Protein AF-A0A2S9YWC1-F1 (afdb_monomer_lite)

Foldseek 3Di:
DDDDDDDDDDDDDDDDDDDDDDDDDDDDDDDDDDDDDDDDDDDDDDDDDDPDDDDDDDPDDDDDDDQDCAPLANDDPVVSVVLVVLVVVLPPLHPVVLCVVFAVQQKWKDKDAPVCCCVVCPVVVDFFDACDDPNFHKDKTFHPVLLVVQLVQFDDDQAGQLPSSCLSQQADSVRVPHKMKMKMARSNVQSWRKHFDDPPDVPADDDPDLVDRHGDDRSQAHNRGTGMIITTRHGPVGIDIDIHD

Organism: NCBI:txid215803

Sequence (245 aa):
MHRTLPSLLLITSLVCACSSEPAEQADSAKQAEPAKQVEPAEQAEPPTPEPAPTPAPEPTPAPEPPEPAISTGDCDEQQAQISKQADERATPWNILAHLEANFPDMKVSWLMKEAPFQTYVVDTNATNFGRCSDAGCYLFAAPTSVIEAAVEKAVTGETHDAAVLGEALGLPAQNFEGPLRMMTLDLTASKSCVRLPVDEDPGVWKCESDADKDCFKFGGYTSGGVPELMVINAPVALATVRAIQ

pLDDT: mean 78.82, std 21.03, range [32.69, 98.62]

Secondary structure (DSSP, 8-state):
--------------------------------------------PPPPPP-PPPPPPP---PPPP-----SSS---HHHHHHHHHHHHHHTTS-HHHHHHHH-TT-EEEEEEEHHHHIIIIITTT-SEESEEETTEEEEEEEEHHHHHHHHHHHB-SSSB-HHHHHHHHTS-GGGT-S-EEEEEEEHHHHT-EEE---TTSTT--B-SSTT-SSSEETTTEETT--B-EEEESEEGGGSEEEEE-

Radius of gyration: 35.77 Å; chains: 1; bounding box: 111×66×77 Å

Structure (mmCIF, N/CA/C/O backbone):
data_AF-A0A2S9YWC1-F1
#
_entry.id   AF-A0A2S9YWC1-F1
#
loop_
_atom_site.group_PDB
_atom_site.id
_atom_site.type_symbol
_atom_site.label_atom_id
_atom_site.label_alt_id
_atom_site.label_comp_id
_atom_site.label_asym_id
_atom_site.label_entity_id
_atom_site.label_seq_id
_atom_site.pdbx_PDB_ins_code
_atom_site.Cartn_x
_atom_site.Cartn_y
_atom_site.Cartn_z
_atom_site.occupancy
_atom_site.B_iso_or_equiv
_atom_site.auth_seq_id
_atom_site.auth_comp_id
_atom_site.auth_asym_id
_atom_site.auth_atom_id
_atom_site.pdbx_PDB_model_num
ATOM 1 N N . MET A 1 1 ? 22.224 36.285 -6.942 1.00 47.06 1 MET A N 1
ATOM 2 C CA . MET A 1 1 ? 23.528 36.422 -6.249 1.00 47.06 1 MET A CA 1
ATOM 3 C C . MET A 1 1 ? 24.202 35.061 -6.285 1.00 47.06 1 MET A C 1
ATOM 5 O O . MET A 1 1 ? 23.514 34.088 -6.018 1.00 47.06 1 MET A O 1
ATOM 9 N N . HIS A 1 2 ? 25.481 34.967 -6.650 1.00 37.28 2 HIS A N 1
ATOM 10 C CA . HIS A 1 2 ? 26.172 33.674 -6.757 1.00 37.28 2 HIS A CA 1
ATOM 11 C C . HIS A 1 2 ? 26.754 33.242 -5.404 1.00 37.28 2 HIS A C 1
ATOM 13 O O . HIS A 1 2 ? 27.401 34.048 -4.734 1.00 37.28 2 HIS A O 1
ATOM 19 N N . ARG A 1 3 ? 26.575 31.970 -5.032 1.00 45.12 3 ARG A N 1
ATOM 20 C CA . ARG A 1 3 ? 27.362 31.291 -3.993 1.00 45.12 3 ARG A CA 1
ATOM 21 C C . ARG A 1 3 ? 27.644 29.857 -4.422 1.00 45.12 3 ARG A C 1
ATOM 23 O O . ARG A 1 3 ? 26.739 29.032 -4.453 1.00 45.12 3 ARG A O 1
ATOM 30 N N . THR A 1 4 ? 28.907 29.595 -4.732 1.00 44.25 4 THR A N 1
ATOM 31 C CA . THR A 1 4 ? 29.436 28.268 -5.059 1.00 44.25 4 THR A CA 1
ATOM 32 C C . THR A 1 4 ? 30.194 27.721 -3.849 1.00 44.25 4 THR A C 1
ATOM 34 O O . THR A 1 4 ? 30.829 28.479 -3.116 1.00 44.25 4 THR A O 1
ATOM 37 N N . LEU A 1 5 ? 30.140 26.407 -3.660 1.00 42.88 5 LEU A N 1
ATOM 38 C CA . LEU A 1 5 ? 30.916 25.608 -2.707 1.00 42.88 5 LEU A CA 1
ATOM 39 C C . LEU A 1 5 ? 31.442 24.365 -3.458 1.00 42.88 5 LEU A C 1
ATOM 41 O O . LEU A 1 5 ? 30.864 24.042 -4.498 1.00 42.88 5 LEU A O 1
ATOM 45 N N . PRO A 1 6 ? 32.454 23.630 -2.955 1.00 50.25 6 PRO A N 1
ATOM 46 C CA . PRO A 1 6 ? 33.293 23.881 -1.779 1.00 50.25 6 PRO A CA 1
ATOM 47 C C . PRO A 1 6 ? 34.803 23.947 -2.128 1.00 50.25 6 PRO A C 1
ATOM 49 O O . PRO A 1 6 ? 35.202 23.966 -3.289 1.00 50.25 6 PRO A O 1
ATOM 52 N N . SER A 1 7 ? 35.657 23.969 -1.103 1.00 41.53 7 SER A N 1
ATOM 53 C CA . SER A 1 7 ? 37.091 23.641 -1.169 1.00 41.53 7 SER A CA 1
ATOM 54 C C . SER A 1 7 ? 37.525 23.070 0.192 1.00 41.53 7 SER A C 1
ATOM 56 O O . SER A 1 7 ? 36.799 23.292 1.161 1.00 41.53 7 SER A O 1
ATOM 58 N N . LEU A 1 8 ? 38.697 22.412 0.253 1.00 37.69 8 LEU A N 1
ATOM 59 C CA . LEU A 1 8 ? 39.266 21.549 1.321 1.00 37.69 8 LEU A CA 1
ATOM 60 C C . LEU A 1 8 ? 38.891 20.049 1.221 1.00 37.69 8 LEU A C 1
ATOM 62 O O . LEU A 1 8 ? 37.747 19.725 0.931 1.00 37.69 8 LEU A O 1
ATOM 66 N N . LEU A 1 9 ? 39.795 19.088 1.494 1.00 41.31 9 LEU A N 1
ATOM 67 C CA . LEU A 1 9 ? 41.272 19.139 1.618 1.00 41.31 9 LEU A CA 1
ATOM 68 C C . LEU A 1 9 ? 41.859 17.720 1.408 1.00 41.31 9 LEU A C 1
ATOM 70 O O . LEU A 1 9 ? 41.346 16.766 1.985 1.00 41.31 9 LEU A O 1
ATOM 74 N N . LEU A 1 10 ? 42.936 17.571 0.622 1.00 42.03 10 LEU A N 1
ATOM 75 C CA . LEU A 1 10 ? 43.671 16.298 0.473 1.00 42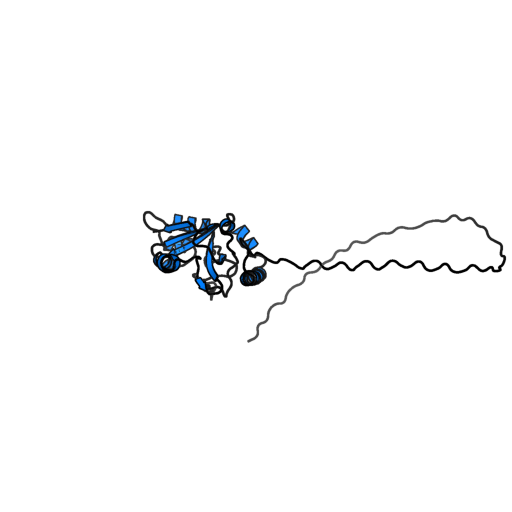.03 10 LEU A CA 1
ATOM 76 C C . LEU A 1 10 ? 44.754 16.147 1.557 1.00 42.03 10 LEU A C 1
ATOM 78 O O . LEU A 1 10 ? 45.465 17.109 1.842 1.00 42.03 10 LEU A O 1
ATOM 82 N N . ILE A 1 11 ? 44.936 14.934 2.094 1.00 47.16 11 ILE A N 1
ATOM 83 C CA . ILE A 1 11 ? 46.030 14.585 3.021 1.00 47.16 11 ILE A CA 1
ATOM 84 C C . ILE A 1 11 ? 46.857 13.427 2.437 1.00 47.16 11 ILE A C 1
ATOM 86 O O . ILE A 1 11 ? 46.322 12.531 1.788 1.00 47.16 11 ILE A O 1
ATOM 90 N N . THR A 1 12 ? 48.173 13.473 2.660 1.00 45.66 12 THR A N 1
ATOM 91 C CA . THR A 1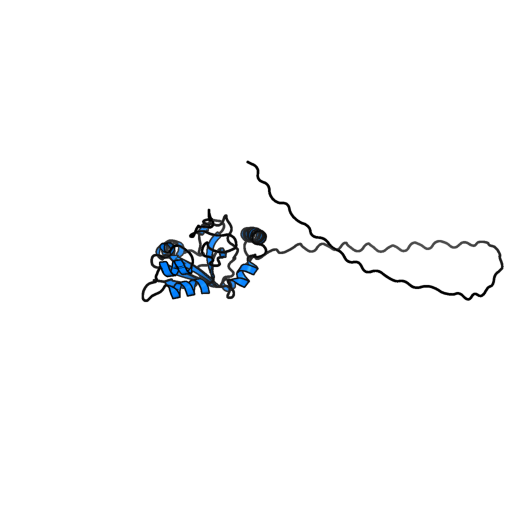 12 ? 49.201 12.700 1.940 1.00 45.66 12 THR A CA 1
ATOM 92 C C . THR A 1 12 ? 50.097 11.921 2.910 1.00 45.66 12 THR A C 1
ATOM 94 O O . THR A 1 12 ? 50.376 12.442 3.988 1.00 45.66 12 THR A O 1
ATOM 97 N N . SER A 1 13 ? 50.607 10.746 2.498 1.00 43.03 13 SER A N 1
ATOM 98 C CA . SER A 1 13 ? 51.914 10.093 2.826 1.00 43.03 13 SER A CA 1
ATOM 99 C C . SER A 1 13 ? 51.755 8.556 2.828 1.00 43.03 13 SER A C 1
ATOM 101 O O . SER A 1 13 ? 50.735 8.085 3.313 1.00 43.03 13 SER A O 1
ATOM 103 N N . LEU A 1 14 ? 52.610 7.677 2.276 1.00 48.22 14 LEU A N 1
ATOM 104 C CA . LEU A 1 14 ? 54.043 7.654 1.885 1.00 48.22 14 LEU A CA 1
ATOM 105 C C . LEU A 1 14 ? 55.009 7.043 2.929 1.00 48.22 14 LEU A C 1
ATOM 107 O O . LEU A 1 14 ? 55.565 7.764 3.750 1.00 48.22 14 LEU A O 1
ATOM 111 N N . VAL A 1 15 ? 55.305 5.743 2.776 1.00 48.28 15 VAL A N 1
ATOM 112 C CA . VAL A 1 15 ? 56.571 5.047 3.135 1.00 48.28 15 VAL A CA 1
ATOM 113 C C . VAL A 1 15 ? 56.676 3.863 2.140 1.00 48.28 15 VAL A C 1
ATOM 115 O O . VAL A 1 15 ? 55.671 3.187 1.953 1.00 48.28 15 VAL A O 1
ATOM 118 N N . CYS A 1 16 ? 57.692 3.642 1.293 1.00 37.09 16 CYS A N 1
ATOM 119 C CA . CYS A 1 16 ? 59.154 3.487 1.434 1.00 37.09 16 CYS A CA 1
ATOM 120 C C . CYS A 1 16 ? 59.631 2.178 2.103 1.00 37.09 16 CYS A C 1
ATOM 122 O O . CYS A 1 16 ? 59.666 2.069 3.323 1.00 37.09 16 CYS A O 1
ATOM 124 N N . ALA A 1 17 ? 60.119 1.237 1.286 1.00 36.28 17 ALA A N 1
ATOM 125 C CA . ALA A 1 17 ? 61.043 0.163 1.666 1.00 36.28 17 ALA A CA 1
ATOM 126 C C . ALA A 1 17 ? 61.900 -0.222 0.441 1.00 36.28 17 ALA A C 1
ATOM 128 O O . ALA A 1 17 ? 61.416 -0.152 -0.689 1.00 36.28 17 ALA A O 1
ATOM 129 N N . CYS A 1 18 ? 63.163 -0.597 0.657 1.00 35.94 18 CYS A N 1
ATOM 130 C CA . CYS A 1 18 ? 64.168 -0.840 -0.390 1.00 35.94 18 CYS A CA 1
ATOM 131 C C . CYS A 1 18 ? 64.889 -2.186 -0.175 1.00 35.94 18 CYS A C 1
ATOM 133 O O . CYS A 1 18 ? 64.726 -2.798 0.879 1.00 35.94 18 CYS A O 1
ATOM 135 N N . SER A 1 19 ? 65.798 -2.527 -1.104 1.00 37.47 19 SER A N 1
ATOM 136 C CA . SER A 1 19 ? 66.907 -3.493 -0.935 1.00 37.47 19 SER A CA 1
ATOM 137 C C . SER A 1 19 ? 66.553 -4.997 -0.902 1.00 37.47 19 SER A C 1
ATOM 139 O O . SER A 1 19 ? 65.479 -5.382 -0.464 1.00 37.47 19 SER A O 1
ATOM 141 N N . SER A 1 20 ? 67.430 -5.915 -1.341 1.00 40.94 20 SER A N 1
ATOM 142 C CA . SER A 1 20 ? 68.748 -5.751 -1.997 1.00 40.94 20 SER A CA 1
ATOM 143 C C . SER A 1 20 ? 69.138 -6.979 -2.840 1.00 40.94 20 SER A C 1
ATOM 145 O O . SER A 1 20 ? 68.617 -8.073 -2.644 1.00 40.94 20 SER A O 1
ATOM 147 N N . GLU A 1 21 ? 70.110 -6.780 -3.729 1.00 43.59 21 GLU A N 1
ATOM 148 C CA . GLU A 1 21 ? 70.763 -7.774 -4.598 1.00 43.59 21 GLU A CA 1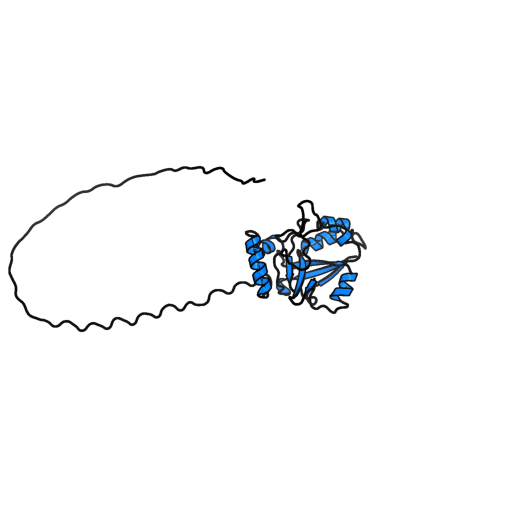
ATOM 149 C C . GLU A 1 21 ? 72.090 -8.290 -3.986 1.00 43.59 21 GLU A C 1
ATOM 151 O O . GLU A 1 21 ? 72.676 -7.588 -3.152 1.00 43.59 21 GLU A O 1
ATOM 156 N N . PRO A 1 22 ? 72.585 -9.484 -4.380 1.00 49.25 22 PRO A N 1
ATOM 157 C CA . PRO A 1 22 ? 74.027 -9.763 -4.307 1.00 49.25 22 PRO A CA 1
ATOM 158 C C . PRO A 1 22 ? 74.662 -10.488 -5.529 1.00 49.25 22 PRO A C 1
ATOM 160 O O . PRO A 1 22 ? 74.036 -11.321 -6.177 1.00 49.25 22 PRO A O 1
ATOM 163 N N . ALA A 1 23 ? 75.951 -10.167 -5.731 1.00 35.56 23 ALA A N 1
ATOM 164 C CA . ALA A 1 23 ? 77.049 -10.729 -6.559 1.00 35.56 23 ALA A CA 1
ATOM 165 C C . ALA A 1 23 ? 76.966 -12.219 -7.028 1.00 35.56 23 ALA A C 1
ATOM 167 O O . ALA A 1 23 ? 76.368 -13.053 -6.356 1.00 35.56 23 ALA A O 1
ATOM 168 N N . GLU A 1 24 ? 77.499 -12.628 -8.202 1.00 32.69 24 GLU A N 1
ATOM 169 C CA . GLU A 1 24 ? 78.937 -12.875 -8.556 1.00 32.69 24 GLU A CA 1
ATOM 170 C C . GLU A 1 24 ? 79.695 -13.798 -7.557 1.00 32.69 24 GLU A C 1
ATOM 172 O O . GLU A 1 24 ? 79.469 -13.706 -6.358 1.00 32.69 24 GLU A O 1
ATOM 177 N N . GLN A 1 25 ? 80.626 -14.711 -7.899 1.00 36.72 25 GLN A N 1
ATOM 178 C CA . GLN A 1 25 ? 81.419 -15.067 -9.110 1.00 36.72 25 GLN A CA 1
ATOM 179 C C . GLN A 1 25 ? 81.910 -16.561 -8.945 1.00 36.72 25 GLN A C 1
ATOM 181 O O . GLN A 1 25 ? 81.615 -17.145 -7.905 1.00 36.72 25 GLN A O 1
ATOM 186 N N . ALA A 1 26 ? 82.641 -17.303 -9.807 1.00 33.06 26 ALA A N 1
ATOM 187 C CA . ALA A 1 26 ? 83.311 -17.084 -11.104 1.00 33.06 26 ALA A CA 1
ATOM 188 C C . ALA A 1 26 ? 83.565 -18.408 -11.904 1.00 33.06 26 ALA A C 1
ATOM 190 O O . ALA A 1 26 ? 83.542 -19.503 -11.350 1.00 33.06 26 ALA A O 1
ATOM 191 N N . ASP A 1 27 ? 83.854 -18.239 -13.201 1.00 34.34 27 ASP A N 1
ATOM 192 C CA . ASP A 1 27 ? 84.759 -18.954 -14.144 1.00 34.34 27 ASP A CA 1
ATOM 193 C C . ASP A 1 27 ? 85.550 -20.243 -13.756 1.00 34.34 27 ASP A C 1
ATOM 195 O O . ASP A 1 27 ? 86.254 -20.293 -12.745 1.00 34.34 27 ASP A O 1
ATOM 199 N N . SER A 1 28 ? 85.594 -21.221 -14.685 1.00 35.72 28 SER A N 1
ATOM 200 C CA . SER A 1 28 ? 86.854 -21.889 -15.103 1.00 35.72 28 SER A CA 1
ATOM 201 C C . SER A 1 28 ? 86.775 -22.573 -16.489 1.00 35.72 28 SER A C 1
ATOM 203 O O . SER A 1 28 ? 86.158 -23.623 -16.663 1.00 35.72 28 SER A O 1
ATOM 205 N N . ALA A 1 29 ? 87.472 -21.981 -17.463 1.00 39.53 29 ALA A N 1
ATOM 206 C CA . ALA A 1 29 ? 87.719 -22.408 -18.853 1.00 39.53 29 ALA A CA 1
ATOM 207 C C . ALA A 1 29 ? 88.140 -23.879 -19.133 1.00 39.53 29 ALA A C 1
ATOM 209 O O . ALA A 1 29 ? 88.771 -24.507 -18.286 1.00 39.53 29 ALA A O 1
ATOM 210 N N . LYS A 1 30 ? 88.005 -24.328 -20.411 1.00 35.03 30 LYS A N 1
ATOM 211 C CA . LYS A 1 30 ? 89.153 -24.833 -21.229 1.00 35.03 30 LYS A CA 1
ATOM 212 C C . LYS A 1 30 ? 88.920 -24.989 -22.765 1.00 35.03 30 LYS A C 1
ATOM 214 O O . LYS A 1 30 ? 88.444 -26.014 -23.228 1.00 35.03 30 LYS A O 1
ATOM 219 N N . GLN A 1 31 ? 89.388 -24.000 -23.543 1.00 33.06 31 GLN A N 1
ATOM 220 C CA . GLN A 1 31 ? 90.305 -24.123 -24.711 1.00 33.06 31 GLN A CA 1
ATOM 221 C C . GLN A 1 31 ? 90.170 -25.296 -25.730 1.00 33.06 31 GLN A C 1
ATOM 223 O O . GLN A 1 31 ? 90.572 -26.410 -25.402 1.00 33.06 31 GLN A O 1
ATOM 228 N N . ALA A 1 32 ? 89.850 -24.996 -27.009 1.00 35.47 32 ALA A N 1
ATOM 229 C CA . ALA A 1 32 ? 90.725 -25.244 -28.192 1.00 35.47 32 ALA A CA 1
ATOM 230 C C . ALA A 1 32 ? 90.082 -24.896 -29.570 1.00 35.47 32 ALA A C 1
ATOM 232 O O . ALA A 1 32 ? 88.991 -25.349 -29.895 1.00 35.47 32 ALA A O 1
ATOM 233 N N . GLU A 1 33 ? 90.830 -24.167 -30.406 1.00 39.47 33 GLU A N 1
ATOM 234 C CA . GLU A 1 33 ? 90.698 -24.035 -31.881 1.00 39.47 33 GLU A CA 1
ATOM 235 C C . GLU A 1 33 ? 91.829 -24.877 -32.554 1.00 39.47 33 GLU A C 1
ATOM 237 O O . GLU A 1 33 ? 92.664 -25.390 -31.796 1.00 39.47 33 GLU A O 1
ATOM 242 N N . PRO A 1 34 ? 91.995 -24.994 -33.903 1.00 52.53 34 PRO A N 1
ATOM 243 C CA . PRO A 1 34 ? 91.200 -24.496 -35.049 1.00 52.53 34 PRO A CA 1
ATOM 244 C C . PRO A 1 34 ? 90.943 -25.560 -36.166 1.00 52.53 34 PRO A C 1
ATOM 246 O O . PRO A 1 34 ? 91.348 -26.709 -36.017 1.00 52.53 34 PRO A O 1
ATOM 249 N N . ALA A 1 35 ? 90.351 -25.157 -37.317 1.00 40.00 35 ALA A N 1
ATOM 250 C CA . ALA A 1 35 ? 90.879 -25.395 -38.699 1.00 40.00 35 ALA A C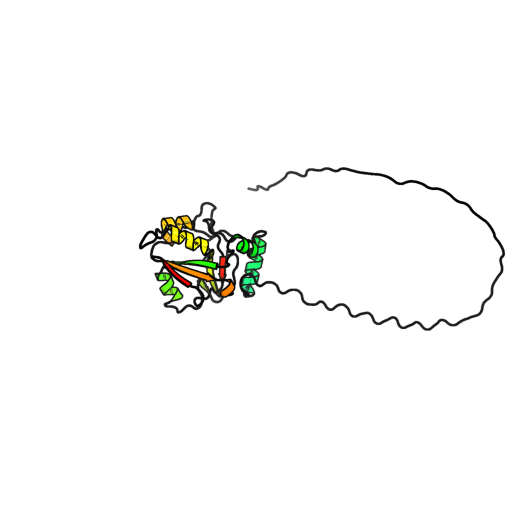A 1
ATOM 251 C C . ALA A 1 35 ? 89.843 -25.503 -39.866 1.00 40.00 35 ALA A C 1
ATOM 253 O O . ALA A 1 35 ? 89.581 -26.572 -40.405 1.00 40.00 35 ALA A O 1
ATOM 254 N N . LYS A 1 36 ? 89.361 -24.350 -40.352 1.00 36.41 36 LYS A N 1
ATOM 255 C CA . LYS A 1 36 ? 89.262 -23.941 -41.782 1.00 36.41 36 LYS A CA 1
ATOM 256 C C . LYS A 1 36 ? 89.329 -25.009 -42.918 1.00 36.41 36 LYS A C 1
ATOM 258 O O . LYS A 1 36 ? 90.432 -25.421 -43.287 1.00 36.41 36 LYS A O 1
ATOM 263 N N . GLN A 1 37 ? 88.209 -25.225 -43.632 1.00 39.28 37 GLN A N 1
ATOM 264 C CA . GLN A 1 37 ? 88.060 -25.217 -45.121 1.00 39.28 37 GLN A CA 1
ATOM 265 C C . GLN A 1 37 ? 86.572 -25.430 -45.516 1.00 39.28 37 GLN A C 1
ATOM 267 O O . GLN A 1 37 ? 85.920 -26.273 -44.920 1.00 39.28 37 GLN A O 1
ATOM 272 N N . VAL A 1 38 ? 85.924 -24.515 -46.258 1.00 40.62 38 VAL A N 1
ATOM 273 C CA . VAL A 1 38 ? 85.846 -24.345 -47.739 1.00 40.62 38 VAL A CA 1
ATOM 274 C C . VAL A 1 38 ? 84.756 -25.213 -48.410 1.00 40.62 38 VAL A C 1
ATOM 276 O O . VAL A 1 38 ? 84.755 -26.431 -48.303 1.00 40.62 38 VAL A O 1
ATOM 279 N N . GLU A 1 39 ? 83.844 -24.514 -49.097 1.00 43.47 39 GLU A N 1
ATOM 280 C CA . GLU A 1 39 ? 82.717 -24.956 -49.953 1.00 43.47 39 GLU A CA 1
ATOM 281 C C . GLU A 1 39 ? 83.166 -25.698 -51.250 1.00 43.47 39 GLU A C 1
ATOM 283 O O . GLU A 1 39 ? 84.365 -25.630 -51.543 1.00 43.47 39 GLU A O 1
ATOM 288 N N . PRO A 1 40 ? 82.289 -26.367 -52.060 1.00 48.72 40 PRO A N 1
ATOM 289 C CA . PRO A 1 40 ? 80.973 -25.847 -52.497 1.00 48.72 40 PRO A CA 1
ATOM 290 C C . PRO A 1 40 ? 79.776 -26.820 -52.679 1.00 48.72 40 PRO A C 1
ATOM 292 O O . PRO A 1 40 ? 79.929 -28.020 -52.871 1.00 48.72 40 PRO A O 1
ATOM 295 N N . ALA A 1 41 ? 78.587 -26.200 -52.685 1.00 47.16 41 ALA A N 1
ATOM 296 C CA . ALA A 1 41 ? 77.344 -26.490 -53.429 1.00 47.16 41 ALA A CA 1
ATOM 297 C C . ALA A 1 41 ? 76.951 -27.921 -53.889 1.00 47.16 41 ALA A C 1
ATOM 299 O O . ALA A 1 41 ? 77.596 -28.512 -54.748 1.00 47.16 41 ALA A O 1
ATOM 300 N N . GLU A 1 42 ? 75.717 -28.316 -53.538 1.00 47.81 42 GLU A N 1
ATOM 301 C CA . GLU A 1 42 ? 74.760 -28.956 -54.465 1.00 47.81 42 GLU A CA 1
ATOM 302 C C . GLU A 1 42 ? 73.322 -28.473 -54.139 1.00 47.81 42 GLU A C 1
ATOM 304 O O . GLU A 1 42 ? 73.078 -27.939 -53.054 1.00 47.81 42 GLU A O 1
ATOM 309 N N . GLN A 1 43 ? 72.381 -28.572 -55.086 1.00 51.66 43 GLN A N 1
ATOM 310 C CA . GLN A 1 43 ? 71.014 -28.039 -54.963 1.00 51.66 43 GLN A CA 1
ATOM 311 C C . GLN A 1 43 ? 70.016 -29.074 -54.420 1.00 51.66 43 GLN A C 1
ATOM 313 O O . GLN A 1 43 ? 70.068 -30.246 -54.780 1.00 51.66 43 GLN A O 1
ATOM 318 N N . ALA A 1 44 ? 69.037 -28.608 -53.639 1.00 46.81 44 ALA A N 1
ATOM 319 C CA . ALA A 1 44 ? 67.813 -29.341 -53.317 1.00 46.81 44 ALA A CA 1
ATOM 320 C C . ALA A 1 44 ? 66.603 -28.398 -53.433 1.00 46.81 44 ALA A C 1
ATOM 322 O O . ALA A 1 44 ? 66.707 -27.206 -53.136 1.00 46.81 44 ALA A O 1
ATOM 323 N N . GLU A 1 45 ? 65.471 -28.920 -53.905 1.00 56.62 45 GLU A N 1
ATOM 324 C CA . GLU A 1 45 ? 64.270 -28.130 -54.204 1.00 56.62 45 GLU A CA 1
ATOM 325 C C . GLU A 1 45 ? 63.529 -27.691 -52.922 1.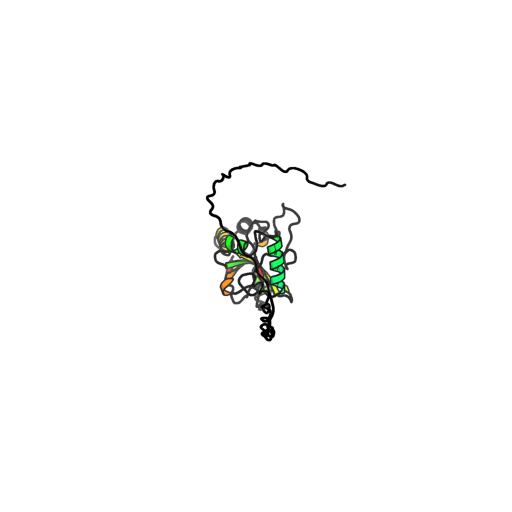00 56.62 45 GLU A C 1
ATOM 327 O O . GLU A 1 45 ? 63.530 -28.423 -51.927 1.00 56.62 45 GLU A O 1
ATOM 332 N N . PRO A 1 46 ? 62.876 -26.511 -52.910 1.00 59.62 46 PRO A N 1
ATOM 333 C CA . PRO A 1 46 ? 62.095 -26.071 -51.759 1.00 59.62 46 PRO A CA 1
ATOM 334 C C . PRO A 1 46 ? 60.833 -26.938 -51.595 1.00 59.62 46 PRO A C 1
ATOM 336 O O . PRO A 1 46 ? 60.120 -27.160 -52.577 1.00 59.62 46 PRO A O 1
ATOM 339 N N . PRO A 1 47 ? 60.502 -27.403 -50.375 1.00 62.81 47 PRO A N 1
ATOM 340 C CA . PRO A 1 47 ? 59.274 -28.153 -50.145 1.00 62.81 47 PRO A CA 1
ATOM 341 C C . PRO A 1 47 ? 58.038 -27.273 -50.373 1.00 62.81 47 PRO A C 1
ATOM 343 O O . PRO A 1 47 ? 58.019 -26.092 -50.016 1.00 62.81 47 PRO A O 1
ATOM 346 N N . THR A 1 48 ? 56.987 -27.869 -50.939 1.00 60.78 48 THR A N 1
ATOM 347 C CA . THR A 1 48 ? 55.670 -27.238 -51.108 1.00 60.78 48 THR A CA 1
ATOM 348 C C . THR A 1 48 ? 55.168 -26.679 -49.770 1.00 60.78 48 THR A C 1
ATOM 350 O O . THR A 1 48 ? 55.167 -27.424 -48.788 1.00 60.78 48 THR A O 1
ATOM 353 N N . PRO A 1 49 ? 54.707 -25.415 -49.701 1.00 61.62 49 PRO A N 1
ATOM 354 C CA . PRO A 1 49 ? 54.149 -24.871 -48.470 1.00 61.62 49 PRO A CA 1
ATOM 355 C C . PRO A 1 49 ? 52.881 -25.636 -48.077 1.00 61.62 49 PRO A C 1
ATOM 357 O O . PRO A 1 49 ? 51.936 -25.754 -48.859 1.00 61.62 49 PRO A O 1
ATOM 360 N N . GLU A 1 50 ? 52.874 -26.146 -46.849 1.00 65.56 50 GLU A N 1
ATOM 361 C CA . GLU A 1 50 ? 51.711 -26.778 -46.230 1.00 65.56 50 GLU A CA 1
ATOM 362 C C . GLU A 1 50 ? 50.555 -25.759 -46.141 1.00 65.56 50 GLU A C 1
ATOM 364 O O . GLU A 1 50 ? 50.795 -24.599 -45.784 1.00 65.56 50 GLU A O 1
ATOM 369 N N . PRO A 1 51 ? 49.308 -26.129 -46.493 1.00 64.56 51 PRO A N 1
ATOM 370 C CA . PRO A 1 51 ? 48.191 -25.195 -46.447 1.00 64.56 51 PRO A CA 1
ATOM 371 C C . PRO A 1 51 ? 47.905 -24.802 -44.996 1.00 64.56 51 PRO A C 1
ATOM 373 O O . PRO A 1 51 ? 47.413 -25.612 -44.210 1.00 64.56 51 PRO A O 1
ATOM 376 N N . ALA A 1 52 ? 48.202 -23.546 -44.652 1.00 62.88 52 ALA A N 1
ATOM 377 C CA . ALA A 1 52 ? 47.911 -22.996 -43.333 1.00 62.88 52 ALA A CA 1
ATOM 378 C C . ALA A 1 52 ? 46.425 -23.220 -42.979 1.00 62.88 52 ALA A C 1
ATOM 380 O O . ALA A 1 52 ? 45.560 -23.031 -43.843 1.00 62.88 52 ALA A O 1
ATOM 381 N N . PRO A 1 53 ? 46.113 -23.646 -41.741 1.00 67.31 53 PRO A N 1
ATOM 382 C CA . PRO A 1 53 ? 44.768 -24.068 -41.383 1.00 67.31 53 PRO A CA 1
ATOM 383 C C . PRO A 1 53 ? 43.760 -22.930 -41.548 1.00 67.31 53 PRO A C 1
ATOM 385 O O . PRO A 1 53 ? 44.053 -21.768 -41.260 1.00 67.31 53 PRO A O 1
ATOM 388 N N . THR A 1 54 ? 42.551 -23.296 -41.980 1.00 70.19 54 THR A N 1
ATOM 389 C CA . THR A 1 54 ? 41.394 -22.390 -42.045 1.00 70.19 54 THR A CA 1
ATOM 390 C C . THR A 1 54 ? 41.267 -21.641 -40.713 1.00 70.19 54 THR A C 1
ATOM 392 O O . THR A 1 54 ? 41.298 -22.307 -39.672 1.00 70.19 54 THR A O 1
ATOM 395 N N . PRO A 1 55 ? 41.132 -20.300 -40.704 1.00 69.62 55 PRO A N 1
ATOM 396 C CA . PRO A 1 55 ? 40.954 -19.563 -39.460 1.00 69.62 55 PRO A CA 1
ATOM 397 C C . PRO A 1 55 ? 39.742 -20.113 -38.706 1.00 69.62 55 PRO A C 1
ATOM 399 O O . PRO A 1 55 ? 38.697 -20.383 -39.305 1.00 69.62 55 PRO A O 1
ATOM 402 N N . ALA A 1 56 ? 39.893 -20.299 -37.394 1.00 73.44 56 ALA A N 1
ATOM 403 C CA . ALA A 1 56 ? 38.775 -20.685 -36.545 1.00 73.44 56 ALA A CA 1
ATOM 404 C C . ALA A 1 56 ? 37.648 -19.643 -36.687 1.00 73.44 56 ALA A C 1
ATOM 406 O O . ALA A 1 56 ? 37.951 -18.449 -36.777 1.00 73.44 56 ALA A O 1
ATOM 407 N N . PRO A 1 57 ? 36.368 -20.060 -36.722 1.00 71.19 57 PRO A N 1
ATOM 408 C CA . PRO A 1 57 ? 35.265 -19.111 -36.766 1.00 71.19 57 PRO A CA 1
ATOM 409 C C . PRO A 1 57 ? 35.330 -18.197 -35.540 1.00 71.19 57 PRO A C 1
ATOM 411 O O . PRO A 1 57 ? 35.580 -18.669 -34.427 1.00 71.19 57 PRO A O 1
ATOM 414 N N . GLU A 1 58 ? 35.099 -16.899 -35.740 1.00 70.81 58 GLU A N 1
ATOM 415 C CA . GLU A 1 58 ? 34.984 -15.963 -34.621 1.00 70.81 58 GLU A CA 1
ATOM 416 C C . GLU A 1 58 ? 33.871 -16.427 -33.665 1.00 70.81 58 GLU A C 1
ATOM 418 O O . GLU A 1 58 ? 32.824 -16.906 -34.122 1.00 70.81 58 GLU A O 1
ATOM 423 N N . PRO A 1 59 ? 34.073 -16.313 -32.340 1.00 68.00 59 PRO A N 1
ATOM 424 C CA . PRO A 1 59 ? 33.063 -16.711 -31.374 1.00 68.00 59 PRO A CA 1
ATOM 425 C C . PRO A 1 59 ? 31.819 -15.842 -31.566 1.00 68.00 59 PRO A C 1
ATOM 427 O O . PRO A 1 59 ? 31.860 -14.630 -31.366 1.00 68.00 59 PRO A O 1
ATOM 430 N N . THR A 1 60 ? 30.704 -16.465 -31.952 1.00 67.31 60 THR A N 1
ATOM 431 C CA . THR A 1 60 ? 29.415 -15.778 -32.070 1.00 67.31 60 THR A CA 1
ATOM 432 C C . THR A 1 60 ? 29.044 -15.164 -30.717 1.00 67.31 60 THR A C 1
ATOM 434 O O . THR A 1 60 ? 28.948 -15.916 -29.743 1.00 67.31 60 THR A O 1
ATOM 437 N N . PRO A 1 61 ? 28.801 -13.842 -30.625 1.00 61.78 61 PRO A N 1
ATOM 438 C CA . PRO A 1 61 ? 28.289 -13.240 -29.403 1.00 61.78 61 PRO A CA 1
ATOM 439 C C . PRO A 1 61 ? 26.910 -13.825 -29.074 1.00 61.78 61 PRO A C 1
ATOM 441 O O . PRO A 1 61 ? 25.933 -13.598 -29.789 1.00 61.78 61 PRO A O 1
ATOM 444 N N . ALA A 1 62 ? 26.847 -14.624 -28.010 1.00 60.56 62 ALA A N 1
ATOM 445 C CA . ALA A 1 62 ? 25.596 -15.059 -27.398 1.00 60.56 62 ALA A CA 1
ATOM 446 C C . ALA A 1 62 ? 24.961 -13.871 -26.635 1.00 60.56 62 ALA A C 1
ATOM 448 O O . ALA A 1 62 ? 25.689 -12.956 -26.246 1.00 60.56 62 ALA A O 1
ATOM 449 N N . PRO A 1 63 ? 23.626 -13.827 -26.473 1.00 55.16 63 PRO A N 1
ATOM 450 C CA . PRO A 1 63 ? 22.905 -12.566 -26.298 1.00 55.16 63 PRO A CA 1
ATOM 451 C C . PRO A 1 63 ? 23.170 -11.836 -24.973 1.00 55.16 63 PRO A C 1
ATOM 453 O O . PRO A 1 63 ? 23.223 -12.444 -23.904 1.00 55.16 63 PRO A O 1
ATOM 456 N N . GLU A 1 64 ? 23.246 -10.506 -25.074 1.00 50.78 64 GLU A N 1
ATOM 457 C CA . GLU A 1 64 ? 23.145 -9.557 -23.957 1.00 50.78 64 GLU A CA 1
ATOM 458 C C . GLU A 1 64 ? 21.703 -9.485 -23.390 1.00 50.78 64 GLU A C 1
ATOM 460 O O . GLU A 1 64 ? 20.778 -10.055 -23.980 1.00 50.78 64 GLU A O 1
ATOM 465 N N . PRO A 1 65 ? 21.512 -8.943 -22.170 1.00 47.56 65 PRO A N 1
ATOM 466 C CA . PRO A 1 65 ? 20.999 -9.777 -21.084 1.00 47.56 65 PRO A CA 1
ATOM 467 C C . PRO A 1 65 ? 19.486 -9.668 -20.826 1.00 47.56 65 PRO A C 1
ATOM 469 O O . PRO A 1 65 ? 18.871 -8.639 -21.103 1.00 47.56 65 PRO A O 1
ATOM 472 N N . PRO A 1 66 ? 18.884 -10.693 -20.189 1.00 57.69 66 PRO A N 1
ATOM 473 C CA . PRO A 1 66 ? 17.560 -10.578 -19.589 1.00 57.69 66 PRO A CA 1
ATOM 474 C C . PRO A 1 66 ? 17.618 -9.715 -18.314 1.00 57.69 66 PRO A C 1
ATOM 476 O O . PRO A 1 66 ? 18.043 -10.172 -17.255 1.00 57.69 66 PRO A O 1
ATOM 479 N N . GLU A 1 67 ? 17.155 -8.470 -18.418 1.00 48.75 67 GLU A N 1
ATOM 480 C CA . GLU A 1 67 ? 17.043 -7.495 -17.326 1.00 48.75 67 GLU A CA 1
ATOM 481 C C . GLU A 1 67 ? 15.660 -6.809 -17.337 1.00 48.75 67 GLU A C 1
ATOM 483 O O . GLU A 1 67 ? 15.179 -6.443 -18.408 1.00 48.75 67 GLU A O 1
ATOM 488 N N . PRO A 1 68 ? 15.071 -6.492 -16.169 1.00 44.69 68 PRO A N 1
ATOM 489 C CA . PRO A 1 68 ? 14.975 -7.386 -15.014 1.00 44.69 68 PRO A CA 1
ATOM 490 C C . PRO A 1 68 ? 13.518 -7.526 -14.523 1.00 44.69 68 PRO A C 1
ATOM 492 O O . PRO A 1 68 ? 12.741 -6.574 -14.547 1.00 44.69 68 PRO A O 1
ATOM 495 N N . ALA A 1 69 ? 13.155 -8.696 -13.988 1.00 54.88 69 ALA A N 1
ATOM 496 C CA . ALA A 1 69 ? 11.890 -8.869 -13.270 1.00 54.88 69 ALA A CA 1
ATOM 497 C C . ALA A 1 69 ? 11.981 -8.170 -11.902 1.00 54.88 69 ALA A C 1
ATOM 499 O O . ALA A 1 69 ? 12.520 -8.737 -10.945 1.00 54.88 69 ALA A O 1
ATOM 500 N N . ILE A 1 70 ? 11.531 -6.912 -11.816 1.00 54.97 70 ILE A N 1
ATOM 501 C CA . ILE A 1 70 ? 11.717 -6.119 -10.596 1.00 54.97 70 ILE A CA 1
ATOM 502 C C . ILE A 1 70 ? 10.632 -6.424 -9.556 1.00 54.97 70 ILE A C 1
ATOM 504 O O . ILE A 1 70 ? 9.618 -5.751 -9.431 1.00 54.97 70 ILE A O 1
ATOM 508 N N . SER A 1 71 ? 10.967 -7.455 -8.788 1.00 65.62 71 SER A N 1
ATOM 509 C CA . SER A 1 71 ? 10.402 -7.917 -7.526 1.00 65.62 71 SER A CA 1
ATOM 510 C C . SER A 1 71 ? 8.972 -8.468 -7.504 1.00 65.62 71 SER A C 1
ATOM 512 O O . SER A 1 71 ? 8.011 -7.905 -8.027 1.00 65.62 71 SER A O 1
ATOM 514 N N . THR A 1 72 ? 8.891 -9.633 -6.853 1.00 60.34 72 THR A N 1
ATOM 515 C CA . THR A 1 72 ? 7.759 -10.563 -6.667 1.00 60.34 72 THR A CA 1
ATOM 516 C C . THR A 1 72 ? 6.971 -11.007 -7.901 1.00 60.34 72 THR A C 1
ATOM 518 O O . THR A 1 72 ? 6.338 -12.059 -7.835 1.00 60.34 72 THR A O 1
ATOM 521 N N . GLY A 1 73 ? 7.088 -10.338 -9.046 1.00 62.34 73 GLY A N 1
ATOM 522 C CA . GLY A 1 73 ? 6.525 -10.778 -10.319 1.00 62.34 73 GLY A CA 1
ATOM 523 C C . GLY A 1 73 ? 7.297 -10.269 -11.533 1.00 62.34 73 GLY A C 1
ATOM 524 O O . GLY A 1 73 ? 8.162 -9.399 -11.434 1.00 62.34 73 GLY A O 1
ATOM 525 N N . ASP A 1 74 ? 6.943 -10.806 -12.698 1.00 67.81 74 ASP A N 1
ATOM 526 C CA . ASP A 1 74 ? 7.392 -10.291 -13.989 1.00 67.81 74 ASP A CA 1
ATOM 527 C C . ASP A 1 74 ? 6.618 -8.997 -14.297 1.00 67.81 74 ASP A C 1
ATOM 529 O O . ASP A 1 74 ? 5.507 -9.025 -14.831 1.00 67.81 74 ASP A O 1
ATOM 533 N N . CYS A 1 75 ? 7.180 -7.854 -13.895 1.00 82.50 75 CYS A N 1
ATOM 534 C CA . CYS A 1 75 ? 6.692 -6.533 -14.294 1.00 82.50 75 CYS A CA 1
ATOM 535 C C . CYS A 1 75 ? 6.670 -6.386 -15.825 1.00 82.50 75 CYS A C 1
ATOM 537 O O . CYS A 1 75 ? 7.521 -6.943 -16.521 1.00 82.50 75 CYS A O 1
ATOM 539 N N . ASP A 1 76 ? 5.751 -5.575 -16.355 1.00 87.25 76 ASP A N 1
ATOM 540 C CA . ASP A 1 76 ? 5.850 -5.127 -17.745 1.00 87.25 76 ASP A CA 1
ATOM 541 C C . ASP A 1 76 ? 7.089 -4.237 -17.964 1.00 87.25 76 ASP A C 1
ATOM 543 O O . ASP A 1 76 ? 7.672 -3.687 -17.023 1.00 87.25 76 ASP A O 1
ATOM 547 N N . GLU A 1 77 ? 7.488 -4.086 -19.229 1.00 87.44 77 GLU A N 1
ATOM 548 C CA . GLU A 1 77 ? 8.691 -3.346 -19.619 1.00 87.44 77 GLU A CA 1
ATOM 549 C C . GLU A 1 77 ? 8.676 -1.888 -19.124 1.00 87.44 77 GLU A C 1
ATOM 551 O O . GLU A 1 77 ? 9.711 -1.374 -18.704 1.00 87.44 77 GLU A O 1
ATOM 556 N N . GLN A 1 78 ? 7.513 -1.225 -19.084 1.00 89.19 78 GLN A N 1
ATOM 557 C CA . GLN A 1 78 ? 7.419 0.152 -18.597 1.00 89.19 78 GLN A CA 1
ATOM 558 C C . GLN A 1 78 ? 7.680 0.220 -17.085 1.00 89.19 78 GLN A C 1
ATOM 560 O O . GLN A 1 78 ? 8.459 1.065 -16.639 1.00 89.19 78 GLN A O 1
ATOM 565 N N . GLN A 1 79 ? 7.074 -0.665 -16.289 1.00 90.38 79 GLN A N 1
ATOM 566 C CA . GLN A 1 79 ? 7.303 -0.699 -14.839 1.00 90.38 79 GLN A CA 1
ATOM 567 C C . GLN A 1 79 ? 8.724 -1.159 -14.480 1.00 90.38 79 GLN A C 1
ATOM 569 O O . GLN A 1 79 ? 9.309 -0.621 -13.538 1.00 90.38 79 GLN A O 1
ATOM 574 N N . ALA A 1 80 ? 9.314 -2.075 -15.256 1.00 88.00 80 ALA A N 1
ATOM 575 C CA . ALA A 1 80 ? 10.709 -2.486 -15.101 1.00 88.00 80 ALA A CA 1
ATOM 576 C C . ALA A 1 80 ? 11.684 -1.316 -15.349 1.00 88.00 80 ALA A C 1
ATOM 578 O O . ALA A 1 80 ? 12.579 -1.081 -14.536 1.00 88.00 80 ALA A O 1
ATOM 579 N N . GLN A 1 81 ? 11.478 -0.523 -16.411 1.00 89.12 81 GLN A N 1
ATOM 580 C CA . GLN A 1 81 ? 12.304 0.661 -16.692 1.00 89.12 81 GLN A CA 1
ATOM 581 C C . GLN A 1 81 ? 12.125 1.770 -15.641 1.00 89.12 81 GLN A C 1
ATOM 583 O O . GLN A 1 81 ? 13.113 2.380 -15.227 1.00 89.12 81 GLN A O 1
ATOM 588 N N . ILE A 1 82 ? 10.895 2.008 -15.161 1.00 90.38 82 ILE A N 1
ATOM 589 C CA . ILE A 1 82 ? 10.633 2.949 -14.055 1.00 90.38 82 ILE A CA 1
ATOM 590 C C . ILE A 1 82 ? 11.373 2.507 -12.788 1.00 90.38 82 ILE A C 1
ATOM 592 O O . ILE A 1 82 ? 12.042 3.324 -12.155 1.00 90.38 82 ILE A O 1
ATOM 596 N N . SER A 1 83 ? 11.292 1.224 -12.419 1.00 90.31 83 SER A N 1
ATOM 597 C CA . SER A 1 83 ? 11.959 0.755 -11.203 1.00 90.31 83 SER A CA 1
ATOM 598 C C . SER A 1 83 ? 13.480 0.745 -11.334 1.00 90.31 83 SER A C 1
ATOM 600 O O . SER A 1 83 ? 14.142 1.121 -10.375 1.00 90.31 83 SER A O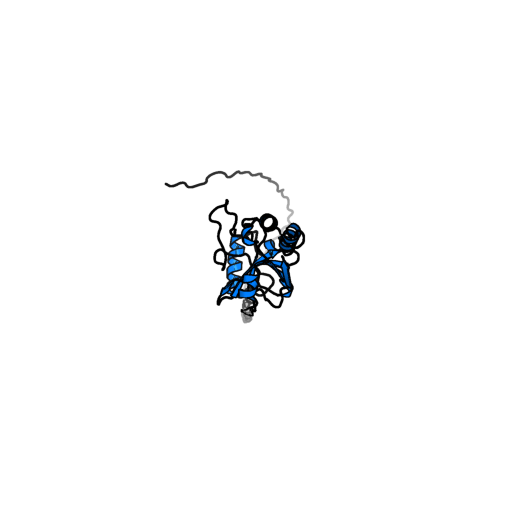 1
ATOM 602 N N . LYS A 1 84 ? 14.052 0.444 -12.509 1.00 89.50 84 LYS A N 1
ATOM 603 C CA . LYS A 1 84 ? 15.505 0.566 -12.724 1.00 89.50 84 LYS A CA 1
ATOM 604 C C . LYS A 1 84 ? 15.998 1.994 -12.456 1.00 89.50 84 LYS A C 1
ATOM 606 O O . LYS A 1 84 ? 16.967 2.184 -11.727 1.00 89.50 84 LYS A O 1
ATOM 611 N N . GLN A 1 85 ? 15.278 3.002 -12.956 1.00 89.38 85 GLN A N 1
ATOM 612 C CA . GLN A 1 85 ? 15.579 4.415 -12.685 1.00 89.38 85 GLN A CA 1
ATOM 613 C C . GLN A 1 85 ? 15.380 4.785 -11.204 1.00 89.38 85 GLN A C 1
ATOM 615 O O . GLN A 1 85 ? 16.139 5.589 -10.660 1.00 89.38 85 GLN A O 1
ATOM 620 N N . ALA A 1 86 ? 14.392 4.190 -10.526 1.00 90.00 86 ALA A N 1
ATOM 621 C CA . ALA A 1 86 ? 14.203 4.360 -9.087 1.00 90.00 86 ALA A CA 1
ATOM 622 C C . ALA A 1 86 ? 15.368 3.755 -8.281 1.00 90.00 86 ALA A C 1
ATOM 624 O O . ALA A 1 86 ? 15.880 4.405 -7.374 1.00 90.00 86 ALA A O 1
ATOM 625 N N . ASP A 1 87 ? 15.833 2.560 -8.638 1.00 90.00 87 ASP A N 1
ATOM 626 C CA . ASP A 1 87 ? 16.923 1.850 -7.964 1.00 90.00 87 ASP A CA 1
ATOM 627 C C . ASP A 1 87 ? 18.279 2.548 -8.160 1.00 90.00 87 ASP A C 1
ATOM 629 O O . ASP A 1 87 ? 19.043 2.721 -7.204 1.00 90.00 87 ASP A O 1
ATOM 633 N N . GLU A 1 88 ? 18.549 3.050 -9.368 1.00 89.69 88 GLU A N 1
ATOM 634 C CA . GLU A 1 88 ? 19.687 3.934 -9.653 1.00 89.69 88 GLU A CA 1
ATOM 635 C C . GLU A 1 88 ? 19.634 5.209 -8.789 1.00 89.69 88 GLU A C 1
ATOM 637 O O . GLU A 1 88 ? 20.639 5.600 -8.193 1.00 89.69 88 GLU A O 1
ATOM 642 N N . ARG A 1 89 ? 18.450 5.823 -8.640 1.00 88.62 89 ARG A N 1
ATOM 643 C CA . ARG A 1 89 ? 18.241 7.034 -7.823 1.00 88.62 89 ARG A CA 1
ATOM 644 C C . ARG A 1 89 ? 18.275 6.780 -6.309 1.00 88.62 89 ARG A C 1
ATOM 646 O O . ARG A 1 89 ? 18.577 7.704 -5.557 1.00 88.62 89 ARG A O 1
ATOM 653 N N . ALA A 1 90 ? 17.952 5.569 -5.855 1.00 87.19 90 ALA A N 1
ATOM 654 C CA . ALA A 1 90 ? 17.894 5.188 -4.439 1.00 87.19 90 ALA A CA 1
ATOM 655 C C . ALA A 1 90 ? 19.195 4.549 -3.911 1.00 87.19 90 ALA A C 1
ATOM 657 O O . ALA A 1 90 ? 19.352 4.372 -2.702 1.00 87.19 90 ALA A O 1
ATOM 658 N N . THR A 1 91 ? 20.132 4.209 -4.803 1.00 86.19 91 THR A N 1
ATOM 659 C CA . THR A 1 91 ? 21.400 3.517 -4.509 1.00 86.19 91 THR A CA 1
ATOM 660 C C . THR A 1 91 ? 22.135 4.109 -3.285 1.00 86.19 91 THR A C 1
ATOM 662 O O . THR A 1 91 ? 22.385 5.315 -3.245 1.00 86.19 91 THR A O 1
ATOM 665 N N . PRO A 1 92 ? 22.528 3.288 -2.283 1.00 84.44 92 PRO A N 1
ATOM 666 C CA . PRO A 1 92 ? 22.516 1.817 -2.270 1.00 84.44 92 PRO A CA 1
ATOM 667 C C . PRO A 1 92 ? 21.173 1.165 -1.884 1.00 84.44 92 PRO A C 1
ATOM 669 O O . PRO A 1 92 ? 21.061 -0.055 -1.942 1.00 84.44 92 PRO A O 1
ATOM 672 N N . TRP A 1 93 ? 20.159 1.940 -1.494 1.00 86.62 93 TRP A N 1
ATOM 673 C CA . TRP A 1 93 ? 18.884 1.456 -0.950 1.00 86.62 93 TRP A CA 1
ATOM 674 C C . TRP A 1 93 ? 17.846 1.167 -2.045 1.00 86.62 93 TRP A C 1
ATOM 676 O O . TRP A 1 93 ? 16.765 1.749 -2.070 1.00 86.62 93 TRP A O 1
ATOM 686 N N . ASN A 1 94 ? 18.196 0.274 -2.972 1.00 89.75 94 ASN A N 1
ATOM 687 C CA . ASN A 1 94 ? 17.289 -0.194 -4.025 1.00 89.75 94 ASN A CA 1
ATOM 688 C C . ASN A 1 94 ? 16.111 -1.027 -3.469 1.00 89.75 94 ASN A C 1
ATOM 690 O O . ASN A 1 94 ? 16.094 -1.411 -2.299 1.00 89.75 94 ASN A O 1
ATOM 694 N N . ILE A 1 95 ? 15.140 -1.345 -4.325 1.00 90.44 95 ILE A N 1
ATOM 695 C CA . ILE A 1 95 ? 13.952 -2.152 -4.014 1.00 90.44 95 ILE A CA 1
ATOM 696 C C . ILE A 1 95 ? 14.265 -3.485 -3.324 1.00 90.44 95 ILE A C 1
ATOM 698 O O . ILE A 1 95 ? 13.551 -3.870 -2.401 1.00 90.44 95 ILE A O 1
ATOM 702 N N . LEU A 1 96 ? 15.331 -4.187 -3.721 1.00 89.81 96 LEU A N 1
ATOM 703 C CA . LEU A 1 96 ? 15.686 -5.479 -3.128 1.00 89.81 96 LEU A CA 1
ATOM 704 C C . LEU A 1 96 ? 16.178 -5.302 -1.687 1.00 89.81 96 LEU A C 1
ATOM 706 O O . LEU A 1 96 ? 15.687 -5.987 -0.793 1.00 89.81 96 LEU A O 1
ATOM 710 N N . ALA A 1 97 ? 17.061 -4.329 -1.446 1.00 91.31 97 ALA A N 1
ATOM 711 C CA . ALA A 1 97 ? 17.508 -3.970 -0.101 1.00 91.31 97 ALA A CA 1
ATOM 712 C C . ALA A 1 97 ? 16.353 -3.431 0.766 1.00 91.31 97 ALA A C 1
ATOM 714 O O . ALA A 1 97 ? 16.276 -3.725 1.958 1.00 91.31 97 ALA A O 1
ATOM 715 N N . HIS A 1 98 ? 15.426 -2.673 0.171 1.00 92.38 98 HIS A N 1
ATOM 716 C CA . HIS A 1 98 ? 14.234 -2.174 0.853 1.00 92.38 98 HIS A CA 1
ATOM 717 C C . HIS A 1 98 ? 13.290 -3.318 1.270 1.00 92.38 98 HIS A C 1
ATOM 719 O O . HIS A 1 98 ? 12.771 -3.314 2.386 1.00 92.38 98 HIS A O 1
ATOM 725 N N . LEU A 1 99 ? 13.092 -4.321 0.413 1.00 92.56 99 LEU A N 1
ATOM 726 C CA . LEU A 1 99 ? 12.275 -5.496 0.719 1.00 92.56 99 LEU A CA 1
ATOM 727 C C . LEU A 1 99 ? 12.925 -6.403 1.765 1.00 92.56 99 LEU A C 1
ATOM 729 O O . LEU A 1 99 ? 12.265 -6.760 2.736 1.00 92.56 99 LEU A O 1
ATOM 733 N N . GLU A 1 100 ? 14.215 -6.716 1.618 1.00 91.81 100 GLU A N 1
ATOM 734 C CA . GLU A 1 100 ? 14.965 -7.535 2.581 1.00 91.81 100 GLU A CA 1
ATOM 735 C C . GLU A 1 100 ? 14.954 -6.914 3.989 1.00 91.81 100 GLU A C 1
ATOM 737 O O . GLU A 1 100 ? 14.789 -7.624 4.981 1.00 91.81 100 GLU A O 1
ATOM 742 N N . ALA A 1 101 ? 15.068 -5.584 4.084 1.00 93.94 101 ALA A N 1
ATOM 743 C CA . ALA A 1 101 ? 15.077 -4.875 5.360 1.00 93.94 101 ALA A CA 1
ATOM 744 C C . ALA A 1 101 ? 13.688 -4.704 6.007 1.00 93.94 101 ALA A C 1
ATOM 746 O O . ALA A 1 101 ? 13.603 -4.695 7.236 1.00 93.94 101 ALA A O 1
ATOM 747 N N . ASN A 1 102 ? 12.614 -4.532 5.221 1.00 95.19 102 ASN A N 1
ATOM 748 C CA . ASN A 1 102 ? 11.312 -4.084 5.742 1.00 95.19 102 ASN A CA 1
ATOM 749 C C . ASN A 1 102 ? 10.143 -5.074 5.534 1.00 95.19 102 ASN A C 1
ATOM 751 O O . ASN A 1 102 ? 9.146 -4.971 6.247 1.00 95.19 102 ASN A O 1
ATOM 755 N N . PHE A 1 103 ? 10.240 -6.033 4.604 1.00 94.94 103 PHE A N 1
ATOM 756 C CA . PHE A 1 103 ? 9.149 -6.945 4.209 1.00 94.94 103 PHE A CA 1
ATOM 757 C C . PHE A 1 103 ? 9.562 -8.436 4.288 1.00 94.94 103 PHE A C 1
ATOM 759 O O . PHE A 1 103 ? 9.402 -9.170 3.313 1.00 94.94 103 PHE A O 1
ATOM 766 N N . PRO A 1 104 ? 10.085 -8.934 5.428 1.00 92.56 104 PRO A N 1
ATOM 767 C CA . PRO A 1 104 ? 10.720 -10.257 5.519 1.00 92.56 104 PRO A CA 1
ATOM 768 C C . PRO A 1 104 ? 9.777 -11.460 5.329 1.00 92.56 104 PRO A C 1
ATOM 770 O O . PRO A 1 104 ? 10.252 -12.584 5.177 1.00 92.56 104 PRO A O 1
ATOM 773 N N . ASP A 1 105 ? 8.456 -11.258 5.354 1.00 93.94 105 ASP A N 1
ATOM 774 C CA . ASP A 1 105 ? 7.443 -12.276 5.048 1.00 93.94 105 ASP A CA 1
ATOM 775 C C . ASP A 1 105 ? 6.791 -12.098 3.663 1.00 93.94 105 ASP A C 1
ATOM 777 O O . ASP A 1 105 ? 5.911 -12.877 3.302 1.00 93.94 105 ASP A O 1
ATOM 781 N N . MET A 1 106 ? 7.228 -11.091 2.894 1.00 95.06 106 MET A N 1
ATOM 782 C CA . MET A 1 106 ? 6.695 -10.681 1.589 1.00 95.06 106 MET A CA 1
ATOM 783 C C . MET A 1 106 ? 5.186 -10.370 1.580 1.00 95.06 106 MET A C 1
ATOM 785 O O . MET A 1 106 ? 4.528 -10.517 0.545 1.00 95.06 106 MET A O 1
ATOM 789 N N . LYS A 1 107 ? 4.622 -9.913 2.710 1.00 97.31 107 LYS A N 1
ATOM 790 C CA . LYS A 1 107 ? 3.207 -9.524 2.809 1.00 97.31 107 LYS A CA 1
ATOM 791 C C . LYS A 1 107 ? 3.026 -8.028 2.983 1.00 97.31 107 LYS A C 1
ATOM 793 O O . LYS A 1 107 ? 3.715 -7.368 3.765 1.00 97.31 107 LYS A O 1
ATOM 798 N N . VAL A 1 108 ? 2.051 -7.505 2.249 1.00 98.06 108 VAL A N 1
ATOM 799 C CA . VAL A 1 108 ? 1.700 -6.088 2.256 1.00 98.06 108 VAL A CA 1
ATOM 800 C C . VAL A 1 108 ? 0.254 -5.892 2.669 1.00 98.06 108 VAL A C 1
ATOM 802 O O . VAL A 1 108 ? -0.628 -6.666 2.292 1.00 98.06 108 VAL A O 1
ATOM 805 N N . SER A 1 109 ? 0.005 -4.824 3.418 1.00 98.50 109 SER A N 1
ATOM 806 C CA . SER A 1 109 ? -1.333 -4.401 3.811 1.00 98.50 109 SER A CA 1
ATOM 807 C C . SER A 1 109 ? -1.554 -2.923 3.515 1.00 98.50 109 SER A C 1
ATOM 809 O O . SER A 1 109 ? -0.624 -2.116 3.512 1.00 98.50 109 SER A O 1
ATOM 811 N N . TRP A 1 110 ? -2.814 -2.564 3.298 1.00 97.75 110 TRP A N 1
ATOM 812 C CA . TRP A 1 110 ? -3.254 -1.180 3.151 1.00 97.75 110 TRP A CA 1
ATOM 813 C C . TRP A 1 110 ? -4.653 -0.999 3.739 1.00 97.75 110 TRP A C 1
ATOM 815 O O . TRP A 1 110 ? -5.408 -1.959 3.919 1.00 97.75 110 TRP A O 1
ATOM 825 N N . LEU A 1 111 ? -4.989 0.252 4.048 1.00 97.12 111 LEU A N 1
ATOM 826 C CA . LEU A 1 111 ? -6.269 0.645 4.629 1.00 97.12 111 LEU A CA 1
ATOM 827 C C . LEU A 1 111 ? -7.089 1.442 3.609 1.00 97.12 111 LEU A C 1
ATOM 829 O O . LEU A 1 111 ? -6.561 2.289 2.891 1.00 97.12 111 LEU A O 1
ATOM 833 N N . MET A 1 112 ? -8.393 1.184 3.548 1.00 96.50 112 MET A N 1
ATOM 834 C CA . MET A 1 112 ? -9.343 1.923 2.712 1.00 96.50 112 MET A CA 1
ATOM 835 C C . MET A 1 112 ? -10.639 2.140 3.490 1.00 96.50 112 MET A C 1
ATOM 837 O O . MET A 1 112 ? -11.148 1.205 4.097 1.00 96.50 112 MET A O 1
ATOM 841 N N . LYS A 1 113 ? -11.202 3.354 3.471 1.00 96.94 113 LYS A N 1
ATOM 842 C CA . LYS A 1 113 ? -12.501 3.622 4.114 1.00 96.94 113 LYS A CA 1
ATOM 843 C C . LYS A 1 113 ? -13.619 2.815 3.440 1.00 96.94 113 LYS A C 1
ATOM 845 O O . LYS A 1 113 ? -13.582 2.608 2.227 1.00 96.94 113 LYS A O 1
ATOM 850 N N . GLU A 1 114 ? -14.630 2.406 4.208 1.00 96.94 114 GLU A N 1
ATOM 851 C CA . GLU A 1 114 ? -15.697 1.502 3.746 1.00 96.94 114 GLU A CA 1
ATOM 852 C C . GLU A 1 114 ? -16.403 1.997 2.477 1.00 96.94 114 GLU A C 1
ATOM 854 O O . GLU A 1 114 ? -16.572 1.234 1.531 1.00 96.94 114 GLU A O 1
ATOM 859 N N . ALA A 1 115 ? -16.786 3.277 2.422 1.00 96.44 115 ALA A N 1
ATOM 860 C CA . ALA A 1 115 ? -17.498 3.823 1.267 1.00 96.44 115 ALA A CA 1
ATOM 861 C C . ALA A 1 115 ? -16.650 3.772 -0.029 1.00 96.44 115 ALA A C 1
ATOM 863 O O . ALA A 1 115 ? -17.125 3.190 -1.002 1.00 96.44 115 ALA A O 1
ATOM 864 N N . PRO A 1 116 ? -15.388 4.255 -0.061 1.00 95.50 116 PRO A N 1
ATOM 865 C CA . PRO A 1 116 ? -14.460 3.978 -1.159 1.00 95.50 116 PRO A CA 1
ATOM 866 C C . PRO A 1 116 ? -14.297 2.495 -1.521 1.00 95.50 116 PRO A C 1
ATOM 868 O O . PRO A 1 116 ? -14.240 2.186 -2.707 1.00 95.50 116 PRO A O 1
ATOM 871 N N . PHE A 1 117 ? -14.249 1.576 -0.550 1.00 97.44 117 PHE A N 1
ATOM 872 C CA . PHE A 1 117 ? -14.149 0.141 -0.846 1.00 97.44 117 PHE A CA 1
ATOM 873 C C . PHE A 1 117 ? -15.386 -0.372 -1.598 1.00 97.44 117 PHE A C 1
ATOM 875 O O . PHE A 1 117 ? -15.246 -1.020 -2.636 1.00 97.44 117 PHE A O 1
ATOM 882 N N . GLN A 1 118 ? -16.592 -0.029 -1.136 1.00 97.94 118 GLN A N 1
ATOM 883 C CA . GLN A 1 118 ? -17.826 -0.383 -1.843 1.00 97.94 118 GLN A CA 1
ATOM 884 C C . GLN A 1 118 ? -17.843 0.242 -3.250 1.00 97.94 118 GLN A C 1
ATOM 886 O O . GLN A 1 118 ? -17.913 -0.482 -4.240 1.00 97.94 118 GLN A O 1
ATOM 891 N N . THR A 1 119 ? -17.647 1.561 -3.354 1.00 97.50 119 THR A N 1
ATOM 892 C CA . THR A 1 119 ? -17.755 2.308 -4.619 1.00 97.50 119 THR A CA 1
ATOM 893 C C . THR A 1 119 ? -16.702 1.938 -5.667 1.00 97.50 119 THR A C 1
ATOM 895 O O . THR A 1 119 ? -17.015 1.954 -6.855 1.00 97.50 119 THR A O 1
ATOM 898 N N . TYR A 1 120 ? -15.460 1.635 -5.274 1.00 95.62 120 TYR A N 1
ATOM 899 C CA . TYR A 1 120 ? -14.360 1.414 -6.227 1.00 95.62 120 TYR A CA 1
ATOM 900 C C . TYR A 1 120 ? -13.955 -0.050 -6.413 1.00 95.62 120 TYR A C 1
ATOM 902 O O . TYR A 1 120 ? -13.250 -0.337 -7.380 1.00 95.62 120 TYR A O 1
ATOM 910 N N . VAL A 1 121 ? -14.398 -0.967 -5.544 1.00 97.38 121 VAL A N 1
ATOM 911 C CA . VAL A 1 121 ? -14.061 -2.402 -5.632 1.00 97.38 121 VAL A CA 1
ATOM 912 C C . VAL A 1 121 ? -15.302 -3.269 -5.845 1.00 97.38 121 VAL A C 1
ATOM 914 O O . VAL A 1 121 ? -15.288 -4.142 -6.713 1.00 97.38 121 VAL A O 1
ATOM 917 N N . VAL A 1 122 ? -16.374 -3.036 -5.080 1.00 97.69 122 VAL A N 1
ATOM 918 C CA . VAL A 1 122 ? -17.578 -3.887 -5.093 1.00 97.69 122 VAL A CA 1
ATOM 919 C C . VAL A 1 122 ? -18.542 -3.479 -6.207 1.00 97.69 122 VAL A C 1
ATOM 921 O O . VAL A 1 122 ? -18.839 -4.294 -7.076 1.00 97.69 122 VAL A O 1
ATOM 924 N N . ASP A 1 123 ? -18.979 -2.217 -6.232 1.00 97.88 123 ASP A N 1
ATOM 925 C CA . ASP A 1 123 ? -19.954 -1.692 -7.203 1.00 97.88 123 ASP A CA 1
ATOM 926 C C . ASP A 1 123 ? -19.422 -1.726 -8.649 1.00 97.88 123 ASP A C 1
ATOM 928 O O . ASP A 1 123 ? -20.178 -1.888 -9.607 1.00 97.88 123 ASP A O 1
ATOM 932 N N . THR A 1 124 ? -18.103 -1.597 -8.809 1.00 97.12 124 THR A N 1
ATOM 933 C CA . THR A 1 124 ? -17.372 -1.698 -10.083 1.00 97.12 124 THR A CA 1
ATOM 934 C C . THR A 1 124 ? -17.049 -3.134 -10.493 1.00 97.12 124 THR A C 1
ATOM 936 O O . THR A 1 124 ? -16.677 -3.349 -11.646 1.00 97.12 124 THR A O 1
ATOM 939 N N . ASN A 1 125 ? -17.139 -4.103 -9.570 1.00 97.44 125 ASN A N 1
ATOM 940 C CA . ASN A 1 125 ? -16.563 -5.445 -9.707 1.00 97.44 125 ASN A CA 1
ATOM 941 C C . ASN A 1 125 ? -15.094 -5.380 -10.193 1.00 97.44 125 ASN A C 1
ATOM 943 O O . ASN A 1 125 ? -14.726 -5.946 -11.228 1.00 97.44 125 ASN A O 1
ATOM 947 N N . ALA A 1 126 ? -14.254 -4.630 -9.473 1.00 97.44 126 ALA A N 1
ATOM 948 C CA . ALA A 1 126 ? -12.858 -4.430 -9.850 1.00 97.44 126 ALA A CA 1
ATOM 949 C C . ALA A 1 126 ? -12.053 -5.740 -9.787 1.00 97.44 126 ALA A C 1
ATOM 951 O O . ALA A 1 126 ? -12.172 -6.525 -8.846 1.00 97.44 126 ALA A O 1
ATOM 952 N N . THR A 1 127 ? -11.186 -5.961 -10.776 1.00 97.19 127 THR A N 1
ATOM 953 C CA . THR A 1 127 ? -10.242 -7.091 -10.794 1.00 97.19 127 THR A CA 1
ATOM 954 C C . THR A 1 127 ? -8.970 -6.806 -10.002 1.00 97.19 127 THR A C 1
ATOM 956 O O . THR A 1 127 ? -8.408 -7.726 -9.411 1.00 97.19 127 THR A O 1
ATOM 959 N N . ASN A 1 128 ? -8.545 -5.539 -9.958 1.00 97.06 128 ASN A N 1
ATOM 960 C CA . ASN A 1 128 ? -7.322 -5.063 -9.314 1.00 97.06 128 ASN A CA 1
ATOM 961 C C . ASN A 1 128 ? -7.639 -3.898 -8.361 1.00 97.06 128 ASN A C 1
ATOM 963 O O . ASN A 1 128 ? -8.515 -3.081 -8.644 1.00 97.06 128 ASN A O 1
ATOM 967 N N . PHE A 1 129 ? -6.899 -3.794 -7.259 1.00 97.00 129 PHE A N 1
ATOM 968 C CA . PHE A 1 129 ? -6.919 -2.632 -6.371 1.00 97.00 129 PHE A CA 1
ATOM 969 C C . PHE A 1 129 ? -5.986 -1.521 -6.868 1.00 97.00 129 PHE A C 1
ATOM 971 O O . PHE A 1 129 ? -5.001 -1.774 -7.560 1.00 97.00 129 PHE A O 1
ATOM 978 N N . GLY A 1 130 ? -6.264 -0.292 -6.427 1.00 93.94 130 GLY A N 1
ATOM 979 C CA . GLY A 1 130 ? -5.419 0.882 -6.647 1.00 93.94 130 GLY A CA 1
ATOM 980 C C . GLY A 1 130 ? -6.129 1.994 -7.416 1.00 93.94 130 GLY A C 1
ATOM 981 O O . GLY A 1 130 ? -7.335 1.951 -7.656 1.00 93.94 130 GLY A O 1
ATOM 982 N N . ARG A 1 131 ? -5.367 3.015 -7.806 1.00 92.50 131 ARG A N 1
ATOM 983 C CA . ARG A 1 131 ? -5.794 4.052 -8.751 1.00 92.50 131 ARG A CA 1
ATOM 984 C C . ARG A 1 131 ? -5.485 3.547 -10.158 1.00 92.50 131 ARG A C 1
ATOM 986 O O . ARG A 1 131 ? -4.316 3.381 -10.492 1.00 92.50 131 ARG A O 1
ATOM 993 N N . CYS A 1 132 ? -6.514 3.258 -10.949 1.00 90.94 132 CYS A N 1
ATOM 994 C CA . CYS A 1 132 ? -6.361 2.642 -12.269 1.00 90.94 132 CYS A CA 1
ATOM 995 C C . CYS A 1 132 ? -6.287 3.662 -13.415 1.00 90.94 132 CYS A C 1
ATOM 997 O O . CYS A 1 132 ? -6.963 4.691 -13.394 1.00 90.94 132 CYS A O 1
ATOM 999 N N . SER A 1 133 ? -5.498 3.330 -14.433 1.00 88.44 133 SER A N 1
ATOM 1000 C CA . SER A 1 133 ? -5.425 3.973 -15.748 1.00 88.44 133 SER A CA 1
ATOM 1001 C C . SER A 1 133 ? -5.249 2.903 -16.836 1.00 88.44 133 SER A C 1
ATOM 1003 O O . SER A 1 133 ? -5.134 1.716 -16.526 1.00 88.44 133 SER A O 1
ATOM 1005 N N . ASP A 1 134 ? -5.166 3.310 -18.106 1.00 86.44 134 ASP A N 1
ATOM 1006 C CA . ASP A 1 134 ? -4.896 2.400 -19.233 1.00 86.44 134 ASP A CA 1
ATOM 1007 C C . ASP A 1 134 ? -3.547 1.652 -19.113 1.00 86.44 134 ASP A C 1
ATOM 1009 O O . ASP A 1 134 ? -3.348 0.639 -19.780 1.00 86.44 134 ASP A O 1
ATOM 1013 N N . ALA A 1 135 ? -2.628 2.128 -18.258 1.00 85.69 135 ALA A N 1
ATOM 1014 C CA . ALA A 1 135 ? -1.328 1.503 -17.989 1.00 85.69 135 ALA A CA 1
ATOM 1015 C C . ALA A 1 135 ? -1.334 0.524 -16.792 1.00 85.69 135 ALA A C 1
ATOM 1017 O O . ALA A 1 135 ? -0.339 -0.159 -16.559 1.00 85.69 135 ALA A O 1
ATOM 1018 N N . GLY A 1 136 ? -2.431 0.440 -16.028 1.00 90.88 136 GLY A N 1
ATOM 1019 C CA . GLY A 1 136 ? -2.561 -0.446 -14.865 1.00 90.88 136 GLY A CA 1
ATOM 1020 C C . GLY A 1 136 ? -3.149 0.235 -13.628 1.00 90.88 136 GLY A C 1
ATOM 1021 O O . GLY A 1 136 ? -3.543 1.400 -13.659 1.00 90.88 136 GLY A O 1
ATOM 1022 N N . CYS A 1 137 ? -3.221 -0.510 -12.525 1.00 93.81 137 CYS A N 1
ATOM 1023 C CA . CYS A 1 137 ? -3.691 -0.026 -11.227 1.00 93.81 137 CYS A CA 1
ATOM 1024 C C . CYS A 1 137 ? -2.539 0.098 -10.226 1.00 93.81 137 CYS A C 1
ATOM 1026 O O . CYS A 1 137 ? -1.784 -0.852 -10.025 1.00 93.81 137 CYS A O 1
ATOM 1028 N N . TYR A 1 138 ? -2.437 1.272 -9.600 1.00 94.12 138 TYR A N 1
ATOM 1029 C CA . TYR A 1 138 ? -1.315 1.689 -8.757 1.00 94.12 138 TYR A CA 1
ATOM 1030 C C . TYR A 1 138 ? -1.758 1.799 -7.295 1.00 94.12 138 TYR A C 1
ATOM 1032 O O . TYR A 1 138 ? -2.729 2.497 -6.987 1.00 94.12 138 TYR A O 1
ATOM 1040 N N . LEU A 1 139 ? -1.077 1.091 -6.395 1.00 94.56 139 LEU A N 1
ATOM 1041 C CA . LEU A 1 139 ? -1.453 0.956 -4.991 1.00 94.56 139 LEU A CA 1
ATOM 1042 C C . LEU A 1 139 ? -0.238 1.126 -4.072 1.00 94.56 139 LEU A C 1
ATOM 1044 O O . LEU A 1 139 ? 0.746 0.410 -4.211 1.00 94.56 139 LEU A O 1
ATOM 1048 N N . PHE A 1 140 ? -0.354 2.006 -3.080 1.00 94.25 140 PHE A N 1
ATOM 1049 C CA . PHE A 1 140 ? 0.594 2.090 -1.969 1.00 94.25 140 PHE A CA 1
ATOM 1050 C C . PHE A 1 140 ? 0.244 1.048 -0.905 1.00 94.25 140 PHE A C 1
ATOM 1052 O O . PHE A 1 140 ? -0.923 0.934 -0.519 1.00 94.25 140 PHE A O 1
ATOM 1059 N N . ALA A 1 141 ? 1.236 0.294 -0.434 1.00 96.00 141 ALA A N 1
ATOM 1060 C CA . ALA A 1 141 ? 1.060 -0.672 0.647 1.00 96.00 141 ALA A CA 1
ATOM 1061 C C . ALA A 1 141 ? 2.317 -0.787 1.526 1.00 96.00 141 ALA A C 1
ATOM 1063 O O . ALA A 1 141 ? 3.445 -0.702 1.040 1.00 96.00 141 ALA A O 1
ATOM 1064 N N . ALA A 1 142 ? 2.106 -1.008 2.823 1.00 96.88 142 ALA A N 1
ATOM 1065 C CA . ALA A 1 142 ? 3.142 -1.107 3.852 1.00 96.88 142 ALA A CA 1
ATOM 1066 C C . ALA A 1 142 ? 3.261 -2.557 4.373 1.00 96.88 142 ALA A C 1
ATOM 1068 O O . ALA A 1 142 ? 2.391 -3.377 4.054 1.00 96.88 142 ALA A O 1
ATOM 1069 N N . PRO A 1 143 ? 4.293 -2.921 5.165 1.00 97.69 143 PRO A N 1
ATOM 1070 C CA . PRO A 1 143 ? 4.438 -4.285 5.669 1.00 97.69 143 PRO A CA 1
ATOM 1071 C C . PRO A 1 143 ? 3.220 -4.695 6.497 1.00 97.69 143 PRO A C 1
ATOM 1073 O O . PRO A 1 143 ? 2.751 -3.928 7.345 1.00 97.69 143 PRO A O 1
ATOM 1076 N N . THR A 1 144 ? 2.713 -5.911 6.282 1.00 98.25 144 THR A N 1
ATOM 1077 C CA . THR A 1 144 ? 1.502 -6.392 6.967 1.00 98.25 144 THR A CA 1
ATOM 1078 C C . THR A 1 144 ? 1.615 -6.291 8.483 1.00 98.25 144 THR A C 1
ATOM 1080 O O . THR A 1 144 ? 0.711 -5.760 9.121 1.00 98.25 144 THR A O 1
ATOM 1083 N N . SER A 1 145 ? 2.760 -6.681 9.044 1.00 97.69 145 SER A N 1
ATOM 1084 C CA . SER A 1 145 ? 3.054 -6.603 10.478 1.00 97.69 145 SER A CA 1
ATOM 1085 C C . SER A 1 145 ? 3.000 -5.183 11.060 1.00 97.69 145 SER A C 1
ATOM 1087 O O . SER A 1 145 ? 2.639 -5.022 12.224 1.00 97.69 145 SER A O 1
ATOM 1089 N N . VAL A 1 146 ? 3.310 -4.147 10.271 1.00 97.12 146 VAL A N 1
ATOM 1090 C CA . VAL A 1 146 ? 3.243 -2.740 10.705 1.00 97.12 146 VAL A CA 1
ATOM 1091 C C . VAL A 1 146 ? 1.794 -2.256 10.738 1.00 97.12 146 VAL A C 1
ATOM 1093 O O . VAL A 1 146 ? 1.368 -1.670 11.733 1.00 97.12 146 VAL A O 1
ATOM 1096 N N . ILE A 1 147 ? 1.014 -2.546 9.690 1.00 97.38 147 ILE A N 1
ATOM 1097 C CA . ILE A 1 147 ? -0.414 -2.197 9.645 1.00 97.38 147 ILE A CA 1
ATOM 1098 C C . ILE A 1 147 ? -1.198 -2.963 10.718 1.00 97.38 147 ILE A C 1
ATOM 1100 O O . ILE A 1 147 ? -2.008 -2.359 11.418 1.00 97.38 147 ILE A O 1
ATOM 1104 N N . GLU A 1 148 ? -0.947 -4.263 10.891 1.00 97.81 148 GLU A N 1
ATOM 1105 C CA . GLU A 1 148 ? -1.630 -5.073 11.905 1.00 97.81 148 GLU A CA 1
ATOM 1106 C C . GLU A 1 148 ? -1.305 -4.596 13.325 1.00 97.81 148 GLU A C 1
ATOM 1108 O O . GLU A 1 148 ? -2.234 -4.366 14.095 1.00 97.81 148 GLU A O 1
ATOM 1113 N N . ALA A 1 149 ? -0.037 -4.323 13.655 1.00 97.31 149 ALA A N 1
ATOM 1114 C CA . ALA A 1 149 ? 0.329 -3.778 14.965 1.00 97.31 149 ALA A CA 1
ATOM 1115 C C . ALA A 1 149 ? -0.276 -2.383 15.227 1.00 97.31 149 ALA A C 1
ATOM 1117 O O . ALA A 1 149 ? -0.692 -2.086 16.349 1.00 97.31 149 ALA A O 1
ATOM 1118 N N . ALA A 1 150 ? -0.367 -1.526 14.203 1.00 97.06 150 ALA A N 1
ATOM 1119 C CA . ALA A 1 150 ? -1.013 -0.218 14.312 1.00 97.06 150 ALA A CA 1
ATOM 1120 C C . ALA A 1 150 ? -2.531 -0.340 14.547 1.00 97.06 150 ALA A C 1
ATOM 1122 O O . ALA A 1 150 ? -3.086 0.351 15.404 1.00 97.06 150 ALA A O 1
ATOM 1123 N N . VAL A 1 151 ? -3.194 -1.259 13.839 1.00 97.50 151 VAL A N 1
ATOM 1124 C CA . VAL A 1 151 ? -4.619 -1.582 14.011 1.00 97.50 151 VAL A CA 1
ATOM 1125 C C . VAL A 1 151 ? -4.889 -2.201 15.386 1.00 97.50 151 VAL A C 1
ATOM 1127 O O . VAL A 1 151 ? -5.840 -1.799 16.051 1.00 97.50 151 VAL A O 1
ATOM 1130 N N . GLU A 1 152 ? -4.052 -3.126 15.859 1.00 96.50 152 GLU A N 1
ATOM 1131 C CA . GLU A 1 152 ? -4.183 -3.744 17.188 1.00 96.50 152 GLU A CA 1
ATOM 1132 C C . GLU A 1 152 ? -3.952 -2.751 18.335 1.00 96.50 152 GLU A C 1
ATOM 1134 O O . GLU A 1 152 ? -4.625 -2.840 19.359 1.00 96.50 152 GLU A O 1
ATOM 1139 N N . LYS A 1 153 ? -3.064 -1.762 18.157 1.00 96.69 153 LYS A N 1
ATOM 1140 C CA . LYS A 1 153 ? -2.896 -0.640 19.099 1.00 96.69 153 LYS A CA 1
ATOM 1141 C C . LYS A 1 153 ? -4.130 0.276 19.131 1.00 96.69 153 LYS A C 1
ATOM 1143 O O . LYS A 1 153 ? -4.429 0.849 20.176 1.00 96.69 153 LYS A O 1
ATOM 1148 N N . ALA A 1 154 ? -4.816 0.447 17.998 1.00 97.38 154 ALA A N 1
ATOM 1149 C CA . ALA A 1 154 ? -5.916 1.398 17.839 1.00 97.38 154 ALA A CA 1
ATOM 1150 C C . ALA A 1 154 ? -7.305 0.837 18.201 1.00 97.38 154 ALA A C 1
ATOM 1152 O O . ALA A 1 154 ? -8.137 1.579 18.724 1.00 97.38 154 ALA A O 1
ATOM 1153 N N . VAL A 1 155 ? -7.585 -0.443 17.925 1.00 95.75 155 VAL A N 1
ATOM 1154 C CA . VAL A 1 155 ? -8.889 -1.076 18.203 1.00 95.75 155 VAL A CA 1
ATOM 1155 C C . VAL A 1 155 ? -9.095 -1.235 19.711 1.00 95.75 155 VAL A C 1
ATOM 1157 O O . VAL A 1 155 ? -8.439 -2.041 20.366 1.00 95.75 155 VAL A O 1
ATOM 1160 N N . THR A 1 156 ? -10.052 -0.491 20.269 1.00 88.19 156 THR A N 1
ATOM 1161 C CA . THR A 1 156 ? -10.348 -0.464 21.709 1.00 88.19 156 THR A CA 1
ATOM 1162 C C . THR A 1 156 ? -11.817 -0.801 21.973 1.00 88.19 156 THR A C 1
ATOM 1164 O O . THR A 1 156 ? -12.645 0.037 22.319 1.00 88.19 156 THR A O 1
ATOM 1167 N N . GLY A 1 157 ? -12.144 -2.088 21.826 1.00 88.69 157 GLY A N 1
ATOM 1168 C CA . GLY A 1 157 ? -13.502 -2.612 21.986 1.00 88.69 157 GLY A CA 1
ATOM 1169 C C . GLY A 1 157 ? -14.188 -2.799 20.636 1.00 88.69 157 GLY A C 1
ATOM 1170 O O . GLY A 1 157 ? -13.713 -3.582 19.819 1.00 88.69 157 GLY A O 1
ATOM 1171 N N . GLU A 1 158 ? -15.312 -2.114 20.418 1.00 89.75 158 GLU A N 1
ATOM 1172 C CA . GLU A 1 158 ? -16.104 -2.218 19.180 1.00 89.75 158 GLU A CA 1
ATOM 1173 C C . GLU A 1 158 ? -15.647 -1.258 18.067 1.00 89.75 158 GLU A C 1
ATOM 1175 O O . GLU A 1 158 ? -16.138 -1.374 16.948 1.00 89.75 158 GLU A O 1
ATOM 1180 N N . THR A 1 159 ? -14.723 -0.332 18.351 1.00 93.69 159 THR A N 1
ATOM 1181 C CA . THR A 1 159 ? -14.210 0.670 17.397 1.00 93.69 159 THR A CA 1
ATOM 1182 C C . THR A 1 159 ? -12.717 0.944 17.586 1.00 93.69 159 THR A C 1
ATOM 1184 O O . THR A 1 159 ? -12.164 0.694 18.662 1.00 93.69 159 THR A O 1
ATOM 1187 N N . HIS A 1 160 ? -12.071 1.525 16.576 1.00 96.88 160 HIS A N 1
ATOM 1188 C CA . HIS A 1 160 ? -10.687 1.990 16.638 1.00 96.88 160 HIS A CA 1
ATOM 1189 C C . HIS A 1 160 ? -10.548 3.496 16.892 1.00 96.88 160 HIS A C 1
ATOM 1191 O O . HIS A 1 160 ? -11.384 4.308 16.496 1.00 96.88 160 HIS A O 1
ATOM 1197 N N . ASP A 1 161 ? -9.447 3.875 17.539 1.00 97.50 161 ASP A N 1
ATOM 1198 C CA . ASP A 1 161 ? -9.031 5.267 17.685 1.00 97.50 161 ASP A CA 1
ATOM 1199 C C . ASP A 1 161 ? -8.204 5.701 16.459 1.00 97.50 161 ASP A C 1
ATOM 1201 O O . ASP A 1 161 ? -7.065 5.271 16.248 1.00 97.50 161 ASP A O 1
ATOM 1205 N N . ALA A 1 162 ? -8.791 6.573 15.636 1.00 96.94 162 ALA A N 1
ATOM 1206 C CA . ALA A 1 162 ? -8.172 7.098 14.419 1.00 96.94 162 ALA A CA 1
ATOM 1207 C C . ALA A 1 162 ? -6.917 7.959 14.683 1.00 96.94 162 ALA A C 1
ATOM 1209 O O . ALA A 1 162 ? -6.049 8.051 13.814 1.00 96.94 162 ALA A O 1
ATOM 1210 N N . ALA A 1 163 ? -6.782 8.569 15.867 1.00 96.88 163 ALA A N 1
ATOM 1211 C CA . ALA A 1 163 ? -5.584 9.313 16.251 1.00 96.88 163 ALA A CA 1
ATOM 1212 C C . ALA A 1 163 ? -4.450 8.372 16.675 1.00 96.88 163 ALA A C 1
ATOM 1214 O O . ALA A 1 163 ? -3.308 8.593 16.281 1.00 96.88 163 ALA A O 1
ATOM 1215 N N . VAL A 1 164 ? -4.757 7.285 17.391 1.00 97.12 164 VAL A N 1
ATOM 1216 C CA . VAL A 1 164 ? -3.776 6.235 17.722 1.00 97.12 164 VAL A CA 1
ATOM 1217 C C . VAL A 1 164 ? -3.283 5.515 16.463 1.00 97.12 164 VAL A C 1
ATOM 1219 O O . VAL A 1 164 ? -2.085 5.240 16.355 1.00 97.12 164 VAL A O 1
ATOM 1222 N N . LEU A 1 165 ? -4.181 5.249 15.506 1.00 96.25 165 LEU A N 1
ATOM 1223 C CA . LEU A 1 165 ? -3.846 4.652 14.210 1.00 96.25 165 LEU A CA 1
ATOM 1224 C C . LEU A 1 165 ? -3.004 5.609 13.349 1.00 96.25 165 LEU A C 1
ATOM 1226 O O . LEU A 1 165 ? -1.972 5.205 12.817 1.00 96.25 165 LEU A O 1
ATOM 1230 N N . GLY A 1 166 ? -3.385 6.890 13.285 1.00 94.00 166 GLY A N 1
ATOM 1231 C CA . GLY A 1 166 ? -2.612 7.928 12.600 1.00 94.00 166 GLY A CA 1
ATOM 1232 C C . GLY A 1 166 ? -1.218 8.138 13.195 1.00 94.00 166 GLY A C 1
ATOM 1233 O O . GLY A 1 166 ? -0.238 8.161 12.458 1.00 94.00 166 GLY A O 1
ATOM 1234 N N . GLU A 1 167 ? -1.092 8.195 14.525 1.00 93.69 167 GLU A N 1
ATOM 1235 C CA . GLU A 1 167 ? 0.204 8.262 15.218 1.00 93.69 167 GLU A CA 1
ATOM 1236 C C . GLU A 1 167 ? 1.083 7.046 14.886 1.00 93.69 167 GLU A C 1
ATOM 1238 O O . GLU A 1 167 ? 2.258 7.206 14.565 1.00 93.69 167 GLU A O 1
ATOM 1243 N N . ALA A 1 168 ? 0.515 5.835 14.928 1.00 93.50 168 ALA A N 1
ATOM 1244 C CA . ALA A 1 168 ? 1.246 4.596 14.663 1.00 93.50 168 ALA A CA 1
ATOM 1245 C C . ALA A 1 168 ? 1.710 4.455 13.202 1.00 93.50 168 ALA A C 1
ATOM 1247 O O . ALA A 1 168 ? 2.725 3.808 12.955 1.00 93.50 168 ALA A O 1
ATOM 1248 N N . LEU A 1 169 ? 0.996 5.069 12.253 1.00 92.00 169 LEU A N 1
ATOM 1249 C CA . LEU A 1 169 ? 1.358 5.095 10.831 1.00 92.00 169 LEU A CA 1
ATOM 1250 C C . LEU A 1 169 ? 2.064 6.398 10.400 1.00 92.00 169 LEU A C 1
ATOM 1252 O O . LEU A 1 169 ? 2.460 6.539 9.243 1.00 92.00 169 LEU A O 1
ATOM 1256 N N . GLY A 1 170 ? 2.234 7.348 11.326 1.00 88.81 170 GLY A N 1
ATOM 1257 C CA . GLY A 1 170 ? 2.838 8.661 11.096 1.00 88.81 170 GLY A CA 1
ATOM 1258 C C . GLY A 1 170 ? 2.115 9.513 10.042 1.00 88.81 170 GLY A C 1
ATOM 1259 O O . GLY A 1 170 ? 2.768 10.220 9.274 1.00 88.81 170 GLY A O 1
ATOM 1260 N N . LEU A 1 171 ? 0.780 9.434 10.012 1.00 88.25 171 LEU A N 1
ATOM 1261 C CA . LEU A 1 171 ? -0.123 10.105 9.070 1.00 88.25 171 LEU A CA 1
ATOM 1262 C C . LEU A 1 171 ? -1.295 10.785 9.820 1.00 88.25 171 LEU A C 1
ATOM 1264 O O . LEU A 1 171 ? -1.595 10.407 10.955 1.00 88.25 171 LEU A O 1
ATOM 1268 N N . PRO A 1 172 ? -1.999 11.774 9.234 1.00 89.88 172 PRO A N 1
ATOM 1269 C CA . PRO A 1 172 ? -3.105 12.460 9.909 1.00 89.88 172 PRO A CA 1
ATOM 1270 C C . PRO A 1 172 ? -4.263 11.538 10.303 1.00 89.88 172 PRO A C 1
ATOM 1272 O O . PRO A 1 172 ? -4.730 10.726 9.505 1.00 89.88 172 PRO A O 1
ATOM 1275 N N . ALA A 1 173 ? -4.806 11.740 11.507 1.00 94.12 173 ALA A N 1
ATOM 1276 C CA . ALA A 1 173 ? -5.944 10.978 12.032 1.00 94.12 173 ALA A CA 1
ATOM 1277 C C . ALA A 1 173 ? -7.169 10.992 11.093 1.00 94.12 173 ALA A C 1
ATOM 1279 O O . ALA A 1 173 ? -7.881 9.997 10.965 1.00 94.12 173 ALA A O 1
ATOM 1280 N N . GLN A 1 174 ? -7.371 12.099 10.372 1.00 93.94 174 GLN A N 1
ATOM 1281 C CA . GLN A 1 174 ? -8.465 12.306 9.416 1.00 93.94 174 GLN A CA 1
ATOM 1282 C C . GLN A 1 174 ? -8.486 11.242 8.311 1.00 93.94 174 GLN A C 1
ATOM 1284 O O . GLN A 1 174 ? -9.559 10.850 7.843 1.00 93.94 174 GLN A O 1
ATOM 1289 N N . ASN A 1 175 ? -7.320 10.709 7.935 1.00 90.94 175 ASN A N 1
ATOM 1290 C CA . ASN A 1 175 ? -7.199 9.673 6.911 1.00 90.94 175 ASN A CA 1
ATOM 1291 C C . ASN A 1 175 ? -7.775 8.323 7.390 1.00 90.94 175 ASN A C 1
ATOM 1293 O O . ASN A 1 175 ? -8.172 7.503 6.562 1.00 90.94 175 ASN A O 1
ATOM 1297 N N . PHE A 1 176 ? -7.956 8.149 8.705 1.00 95.56 176 PHE A N 1
ATOM 1298 C CA . PHE A 1 176 ? -8.460 6.932 9.352 1.00 95.56 176 PHE A CA 1
ATOM 1299 C C . PHE A 1 176 ? -9.860 7.082 9.974 1.00 95.56 176 PHE A C 1
ATOM 1301 O O . PHE A 1 176 ? -10.444 6.096 10.391 1.00 95.56 176 PHE A O 1
ATOM 1308 N N . GLU A 1 177 ? -10.453 8.282 9.998 1.00 95.31 177 GLU A N 1
ATOM 1309 C CA . GLU A 1 177 ? -11.802 8.489 10.559 1.00 95.31 177 GLU A CA 1
ATOM 1310 C C . GLU A 1 177 ? -12.898 7.651 9.855 1.00 95.31 177 GLU A C 1
ATOM 1312 O O . GLU A 1 177 ? -13.143 7.821 8.654 1.00 95.31 177 GLU A O 1
ATOM 1317 N N . GLY A 1 178 ? -13.619 6.827 10.626 1.00 95.06 178 GLY A N 1
ATOM 1318 C CA . GLY A 1 178 ? -14.751 6.000 10.178 1.00 95.06 178 GLY A CA 1
ATOM 1319 C C . GLY A 1 178 ? -14.363 4.561 9.794 1.00 95.06 178 GLY A C 1
ATOM 1320 O O . GLY A 1 178 ? -13.178 4.260 9.708 1.00 95.06 178 GLY A O 1
ATOM 1321 N N . PRO A 1 179 ? -15.334 3.654 9.555 1.00 96.75 179 PRO A N 1
ATOM 1322 C CA . PRO A 1 179 ? -15.045 2.239 9.310 1.00 96.75 179 PRO A CA 1
ATOM 1323 C C . PRO A 1 179 ? -14.089 2.012 8.133 1.00 96.75 179 PRO A C 1
ATOM 1325 O O . PRO A 1 179 ? -14.257 2.594 7.054 1.00 96.75 179 PRO A O 1
ATOM 1328 N N . LEU A 1 180 ? -13.106 1.136 8.340 1.00 98.00 180 LEU A N 1
ATOM 1329 C CA . LEU A 1 180 ? -12.057 0.810 7.377 1.00 98.00 180 LEU A CA 1
ATOM 1330 C C . LEU A 1 180 ? -12.139 -0.660 6.945 1.00 98.00 180 LEU A C 1
ATOM 1332 O O . LEU A 1 180 ? -12.601 -1.545 7.667 1.00 98.00 180 LEU A O 1
ATOM 1336 N N . ARG A 1 181 ? -11.585 -0.941 5.773 1.00 98.12 181 ARG A N 1
ATOM 1337 C CA . ARG A 1 181 ? -11.124 -2.265 5.373 1.00 98.12 181 ARG A CA 1
ATOM 1338 C C . ARG A 1 181 ? -9.609 -2.285 5.441 1.00 98.12 181 ARG A C 1
ATOM 1340 O O . ARG A 1 181 ? -8.954 -1.384 4.919 1.00 98.12 181 ARG A O 1
ATOM 1347 N N . MET A 1 182 ? -9.075 -3.322 6.070 1.00 98.25 182 MET A N 1
ATOM 1348 C CA . MET A 1 182 ? -7.684 -3.724 5.935 1.00 98.25 182 MET A CA 1
ATOM 1349 C C . MET A 1 182 ? -7.637 -4.829 4.887 1.00 98.25 182 MET A C 1
ATOM 1351 O O . MET A 1 182 ? -8.241 -5.889 5.069 1.00 98.25 182 MET A O 1
ATOM 1355 N N . MET A 1 183 ? -6.951 -4.561 3.785 1.00 98.62 183 MET A N 1
ATOM 1356 C CA . MET A 1 183 ? -6.642 -5.562 2.772 1.00 98.62 183 MET A CA 1
ATOM 1357 C C . MET A 1 183 ? -5.226 -6.065 3.025 1.00 98.62 183 MET A C 1
ATOM 1359 O O . MET A 1 183 ? -4.358 -5.272 3.391 1.00 98.62 183 MET A O 1
ATOM 1363 N N . THR A 1 184 ? -4.991 -7.353 2.792 1.00 98.56 184 THR A N 1
ATOM 1364 C CA . THR A 1 184 ? -3.666 -7.971 2.909 1.00 98.56 184 THR A CA 1
ATOM 1365 C C . THR A 1 184 ? -3.404 -8.885 1.722 1.00 98.56 184 THR A C 1
ATOM 1367 O O . THR A 1 184 ? -4.265 -9.677 1.339 1.00 98.56 184 THR A O 1
ATOM 1370 N N . LEU A 1 185 ? -2.209 -8.783 1.143 1.00 98.06 185 LEU A N 1
ATOM 1371 C CA . LEU A 1 185 ? -1.783 -9.533 -0.033 1.00 98.06 185 LEU A CA 1
ATOM 1372 C C . LEU A 1 185 ? -0.410 -10.169 0.212 1.00 98.06 185 LEU A C 1
ATOM 1374 O O . LEU A 1 185 ? 0.529 -9.502 0.642 1.00 98.06 185 LEU A O 1
ATOM 1378 N N . ASP A 1 186 ? -0.301 -11.459 -0.092 1.00 96.44 186 ASP A N 1
ATOM 1379 C CA . ASP A 1 186 ? 0.967 -12.188 -0.144 1.00 96.44 186 ASP A CA 1
ATOM 1380 C C . ASP A 1 186 ? 1.565 -12.018 -1.543 1.00 96.44 186 ASP A C 1
ATOM 1382 O O . ASP A 1 186 ? 1.018 -12.533 -2.522 1.00 96.44 186 ASP A O 1
ATOM 1386 N N . LEU A 1 187 ? 2.649 -11.245 -1.644 1.00 93.75 187 LEU A N 1
ATOM 1387 C CA . LEU A 1 187 ? 3.225 -10.842 -2.927 1.00 93.75 187 LEU A CA 1
ATOM 1388 C C . LEU A 1 187 ? 3.817 -12.028 -3.698 1.00 93.75 187 LEU A C 1
ATOM 1390 O O . LEU A 1 187 ? 3.753 -12.070 -4.928 1.00 93.75 187 LEU A O 1
ATOM 1394 N N . THR A 1 188 ? 4.383 -13.006 -2.986 1.00 90.62 188 THR A N 1
ATOM 1395 C CA . THR A 1 188 ? 4.964 -14.213 -3.587 1.00 90.62 188 THR A CA 1
ATOM 1396 C C . THR A 1 188 ? 3.876 -15.130 -4.144 1.00 90.62 188 THR A C 1
ATOM 1398 O O . THR A 1 188 ? 4.039 -15.683 -5.233 1.00 90.62 188 THR A O 1
ATOM 1401 N N . ALA A 1 189 ? 2.752 -15.274 -3.438 1.00 91.75 189 ALA A N 1
ATOM 1402 C CA . ALA A 1 189 ? 1.612 -16.058 -3.904 1.00 91.75 189 ALA A CA 1
ATOM 1403 C C . ALA A 1 189 ? 0.826 -15.358 -5.028 1.00 91.75 189 ALA A C 1
ATOM 1405 O O . ALA A 1 189 ? 0.358 -16.031 -5.948 1.00 91.75 189 ALA A O 1
ATOM 1406 N N . SER A 1 190 ? 0.692 -14.026 -4.984 1.00 91.62 190 SER A N 1
ATOM 1407 C CA . SER A 1 190 ? -0.008 -13.249 -6.018 1.00 91.62 190 SER A CA 1
ATOM 1408 C C . SER A 1 190 ? 0.814 -13.024 -7.287 1.00 91.62 190 SER A C 1
ATOM 1410 O O . SER A 1 190 ? 0.236 -12.748 -8.338 1.00 91.62 190 SER A O 1
ATOM 1412 N N . LYS A 1 191 ? 2.147 -13.128 -7.187 1.00 90.12 191 LYS A N 1
ATOM 1413 C CA . LYS A 1 191 ? 3.121 -12.702 -8.203 1.00 90.12 191 LYS A CA 1
ATOM 1414 C C . LYS A 1 191 ? 2.961 -11.241 -8.634 1.00 90.12 191 LYS A C 1
ATOM 1416 O O . LYS A 1 191 ? 3.133 -10.905 -9.805 1.00 90.12 191 LYS A O 1
ATOM 1421 N N . SER A 1 192 ? 2.581 -10.368 -7.705 1.00 90.62 192 SER A N 1
ATOM 1422 C CA . SER A 1 192 ? 2.421 -8.943 -7.999 1.00 90.62 192 SER A CA 1
ATOM 1423 C C . SER A 1 192 ? 3.779 -8.286 -8.253 1.00 90.62 192 SER A C 1
ATOM 1425 O O . SER A 1 192 ? 4.722 -8.496 -7.495 1.00 90.62 192 SER A O 1
ATOM 1427 N N . CYS A 1 193 ? 3.862 -7.467 -9.301 1.00 92.25 193 CYS A N 1
ATOM 1428 C CA . CYS A 1 193 ? 4.994 -6.574 -9.548 1.00 92.25 193 CYS A CA 1
ATOM 1429 C C . CYS A 1 193 ? 5.032 -5.498 -8.448 1.00 92.25 193 CYS A C 1
ATOM 1431 O O . CYS A 1 193 ? 4.015 -4.830 -8.219 1.00 92.25 193 CYS A O 1
ATOM 1433 N N . VAL A 1 194 ? 6.171 -5.332 -7.764 1.00 93.62 194 VAL A N 1
ATOM 1434 C CA . VAL A 1 194 ? 6.351 -4.287 -6.738 1.00 93.62 194 VAL A CA 1
ATOM 1435 C C . VAL A 1 194 ? 7.655 -3.525 -6.911 1.00 93.62 194 VAL A C 1
ATOM 1437 O O . VAL A 1 194 ? 8.712 -4.101 -7.146 1.00 93.62 194 VAL A O 1
ATOM 1440 N N . ARG A 1 195 ? 7.592 -2.208 -6.721 1.00 92.94 195 ARG A N 1
ATOM 1441 C CA . ARG A 1 195 ? 8.755 -1.323 -6.829 1.00 92.94 195 ARG A CA 1
ATOM 1442 C C . ARG A 1 195 ? 8.723 -0.198 -5.808 1.00 92.94 195 ARG A C 1
ATOM 1444 O O . ARG A 1 195 ? 7.709 0.035 -5.148 1.00 92.94 195 ARG A O 1
ATOM 1451 N N . LEU A 1 196 ? 9.831 0.533 -5.710 1.00 91.81 196 LEU A N 1
ATOM 1452 C CA . LEU A 1 196 ? 9.836 1.824 -5.031 1.00 91.81 196 LEU A CA 1
ATOM 1453 C C . LEU A 1 196 ? 8.847 2.761 -5.759 1.00 91.81 196 LEU A C 1
ATOM 1455 O O . LEU A 1 196 ? 8.860 2.806 -6.999 1.00 91.81 196 LEU A O 1
ATOM 1459 N N . PRO A 1 197 ? 7.984 3.503 -5.040 1.00 90.75 197 PRO A N 1
ATOM 1460 C CA . PRO A 1 197 ? 7.164 4.523 -5.675 1.00 90.75 197 PRO A CA 1
ATOM 1461 C C . PRO A 1 197 ? 8.043 5.653 -6.222 1.00 90.75 197 PRO A C 1
ATOM 1463 O O . PRO A 1 197 ? 9.084 5.990 -5.646 1.00 90.75 197 PRO A O 1
ATOM 1466 N N . VAL A 1 198 ? 7.622 6.249 -7.333 1.00 88.75 198 VAL A N 1
ATOM 1467 C CA . VAL A 1 198 ? 8.308 7.373 -7.980 1.00 88.75 198 VAL A CA 1
ATOM 1468 C C . VAL A 1 198 ? 7.425 8.608 -8.014 1.00 88.75 198 VAL A C 1
ATOM 1470 O O . VAL A 1 198 ? 6.204 8.529 -8.004 1.00 88.75 198 VAL A O 1
ATOM 1473 N N . ASP A 1 199 ? 8.078 9.759 -8.092 1.00 85.94 199 ASP A N 1
ATOM 1474 C CA . ASP A 1 199 ? 7.522 11.107 -8.205 1.00 85.94 199 ASP A CA 1
ATOM 1475 C C . ASP A 1 199 ? 6.296 11.277 -9.132 1.00 85.94 199 ASP A C 1
ATOM 1477 O O . ASP A 1 199 ? 5.479 12.170 -8.900 1.00 85.94 199 ASP A O 1
ATOM 1481 N N . GLU A 1 200 ? 6.191 10.467 -10.183 1.00 86.94 200 GLU A N 1
ATOM 1482 C CA . GLU A 1 200 ? 5.163 10.528 -11.225 1.00 86.94 200 GLU A CA 1
ATOM 1483 C C . GLU A 1 200 ? 3.975 9.568 -10.988 1.00 86.94 200 GLU A C 1
ATOM 1485 O O . GLU A 1 200 ? 3.031 9.560 -11.781 1.00 86.94 200 GLU A O 1
ATOM 1490 N N . ASP A 1 201 ? 3.997 8.755 -9.925 1.00 86.56 201 ASP A N 1
ATOM 1491 C CA . ASP A 1 201 ? 3.001 7.700 -9.707 1.00 86.56 201 ASP A CA 1
ATOM 1492 C C . ASP A 1 201 ? 1.596 8.230 -9.348 1.00 86.56 201 ASP A C 1
ATOM 1494 O O . ASP A 1 201 ? 1.457 9.155 -8.535 1.00 86.56 201 ASP A O 1
ATOM 1498 N N . PRO A 1 202 ? 0.514 7.607 -9.867 1.00 84.31 202 PRO A N 1
ATOM 1499 C CA . PRO A 1 202 ? -0.856 7.985 -9.537 1.00 84.31 202 PRO A CA 1
ATOM 1500 C C . PRO A 1 202 ? -1.143 7.925 -8.031 1.00 84.31 202 PRO A C 1
ATOM 1502 O O . PRO A 1 202 ? -1.321 6.858 -7.448 1.00 84.31 202 PRO A O 1
ATOM 1505 N N . GLY A 1 203 ? -1.265 9.098 -7.410 1.00 78.31 203 GLY A N 1
ATOM 1506 C CA . GLY A 1 203 ? -1.552 9.247 -5.982 1.00 78.31 203 GLY A CA 1
ATOM 1507 C C . GLY A 1 203 ? -0.377 9.719 -5.126 1.00 78.31 203 GLY A C 1
ATOM 1508 O O . GLY A 1 203 ? -0.604 9.964 -3.945 1.00 78.31 203 GLY A O 1
ATOM 1509 N N . VAL A 1 204 ? 0.824 9.912 -5.687 1.00 81.81 204 VAL A N 1
ATOM 1510 C CA . VAL A 1 204 ? 1.914 10.594 -4.971 1.00 81.81 204 VAL A CA 1
ATOM 1511 C C . VAL A 1 204 ? 1.520 12.031 -4.649 1.00 81.81 204 VAL A C 1
ATOM 1513 O O . VAL A 1 204 ? 1.275 12.844 -5.540 1.00 81.81 204 VAL A O 1
ATOM 1516 N N . TRP A 1 205 ? 1.543 12.362 -3.360 1.00 75.31 205 TRP A N 1
ATOM 1517 C CA . TRP A 1 205 ? 1.593 13.737 -2.878 1.00 75.31 205 TRP A CA 1
ATOM 1518 C C . TRP A 1 205 ? 3.013 14.014 -2.383 1.00 75.31 205 TRP A C 1
ATOM 1520 O O . TRP A 1 205 ? 3.403 13.530 -1.323 1.00 75.31 205 TRP A O 1
ATOM 1530 N N . LYS A 1 206 ? 3.825 14.732 -3.165 1.00 77.06 206 LYS A N 1
ATOM 1531 C CA . LYS A 1 206 ? 5.225 15.022 -2.804 1.00 77.06 206 LYS A CA 1
ATOM 1532 C C . LYS A 1 206 ? 5.279 15.958 -1.594 1.00 77.06 206 LYS A C 1
ATOM 1534 O O . LYS A 1 206 ? 4.464 16.871 -1.497 1.00 77.06 206 LYS A O 1
ATOM 1539 N N . CYS A 1 207 ? 6.252 15.774 -0.704 1.00 73.69 207 CYS A N 1
ATOM 1540 C CA . CYS A 1 207 ? 6.534 16.777 0.324 1.00 73.69 207 CYS A CA 1
ATOM 1541 C C . CYS A 1 207 ? 7.121 18.045 -0.323 1.00 73.69 207 CYS A C 1
ATOM 1543 O O . CYS A 1 207 ? 8.069 17.954 -1.105 1.00 73.69 207 CYS A O 1
ATOM 1545 N N . GLU A 1 208 ? 6.603 19.218 0.034 1.00 80.06 208 GLU A N 1
ATOM 1546 C CA . GLU A 1 208 ? 7.204 20.516 -0.296 1.00 80.06 208 GLU A CA 1
ATOM 1547 C C . GLU A 1 208 ? 8.278 20.909 0.736 1.00 80.06 208 GLU A C 1
ATOM 1549 O O . GLU A 1 208 ? 9.194 21.674 0.423 1.00 80.06 208 GLU A O 1
ATOM 1554 N N . SER A 1 209 ? 8.203 20.371 1.962 1.00 77.81 209 SER A N 1
ATOM 1555 C CA . SER A 1 209 ? 9.173 20.615 3.034 1.00 77.81 209 SER A CA 1
ATOM 1556 C C . SER A 1 209 ? 9.418 19.404 3.948 1.00 77.81 209 SER A C 1
ATOM 1558 O O . SER A 1 209 ? 8.605 18.487 4.057 1.00 77.81 209 SER A O 1
ATOM 1560 N N . ASP A 1 210 ? 10.527 19.419 4.696 1.00 72.56 210 ASP A N 1
ATOM 1561 C CA . ASP A 1 210 ? 10.810 18.408 5.730 1.00 72.56 210 ASP A CA 1
ATOM 1562 C C . ASP A 1 210 ? 9.805 18.407 6.894 1.00 72.56 210 ASP A C 1
ATOM 1564 O O . ASP A 1 210 ? 9.654 17.394 7.592 1.00 72.56 210 ASP A O 1
ATOM 1568 N N . ALA A 1 211 ? 9.118 19.532 7.113 1.00 75.25 211 ALA A N 1
ATOM 1569 C CA . ALA A 1 211 ? 8.128 19.679 8.172 1.00 75.25 211 ALA A CA 1
ATOM 1570 C C . ALA A 1 211 ? 6.820 18.937 7.859 1.00 75.25 211 ALA A C 1
ATOM 1572 O O . ALA A 1 211 ? 6.103 18.591 8.796 1.00 75.25 211 ALA A O 1
ATOM 1573 N N . ASP A 1 212 ? 6.549 18.634 6.590 1.00 74.31 212 ASP A N 1
ATOM 1574 C CA . ASP A 1 212 ? 5.303 18.036 6.110 1.00 74.31 212 ASP A CA 1
ATOM 1575 C C . ASP A 1 212 ? 5.065 16.637 6.718 1.00 74.31 212 ASP A C 1
ATOM 1577 O O . ASP A 1 212 ? 6.012 15.919 7.072 1.00 74.31 212 ASP A O 1
ATOM 1581 N N . LYS A 1 213 ? 3.789 16.273 6.913 1.00 69.75 213 LYS A N 1
ATOM 1582 C CA . LYS A 1 213 ? 3.359 15.073 7.671 1.00 69.75 213 LYS A CA 1
ATOM 1583 C C . LYS A 1 213 ? 2.310 14.207 6.965 1.00 69.75 213 LYS A C 1
ATOM 1585 O O . LYS A 1 213 ? 1.915 13.193 7.526 1.00 69.75 213 LYS A O 1
ATOM 1590 N N . ASP A 1 214 ? 1.887 14.589 5.765 1.00 72.88 214 ASP A N 1
ATOM 1591 C CA . ASP A 1 214 ? 0.945 13.829 4.934 1.00 72.88 214 ASP A CA 1
ATOM 1592 C C . ASP A 1 214 ? 1.444 13.842 3.484 1.00 72.88 214 ASP A C 1
ATOM 1594 O O . ASP A 1 214 ? 0.901 14.522 2.615 1.00 72.88 214 ASP A O 1
ATOM 1598 N N . CYS A 1 215 ? 2.607 13.226 3.263 1.00 70.31 215 CYS A N 1
ATOM 1599 C CA . CYS A 1 215 ? 3.286 13.261 1.973 1.00 70.31 215 CYS A CA 1
ATOM 1600 C C . CYS A 1 215 ? 4.258 12.090 1.781 1.00 70.31 215 CYS A C 1
ATOM 1602 O O . CYS A 1 215 ? 4.811 11.526 2.727 1.00 70.31 215 CYS A O 1
ATOM 1604 N N . PHE A 1 216 ? 4.491 11.747 0.521 1.00 75.00 216 PHE A N 1
ATOM 1605 C CA . PHE A 1 216 ? 5.458 10.749 0.094 1.00 75.00 216 PHE A CA 1
ATOM 1606 C C . PHE A 1 216 ? 6.886 11.308 0.139 1.00 75.00 216 PHE A C 1
ATOM 1608 O O . PHE A 1 216 ? 7.151 12.404 -0.371 1.00 75.00 216 PHE A O 1
ATOM 1615 N N . LYS A 1 217 ? 7.821 10.521 0.687 1.00 72.38 217 LYS A N 1
ATOM 1616 C CA . LYS A 1 217 ? 9.264 10.759 0.586 1.00 72.38 217 LYS A CA 1
ATOM 1617 C C . LYS A 1 217 ? 9.896 9.647 -0.248 1.00 72.38 217 LYS A C 1
ATOM 1619 O O . LYS A 1 217 ? 9.696 8.461 0.004 1.00 72.38 217 LYS A O 1
ATOM 1624 N N . PHE A 1 218 ? 10.675 10.032 -1.258 1.00 78.62 218 PHE A N 1
ATOM 1625 C CA . PHE A 1 218 ? 11.341 9.049 -2.107 1.00 78.62 218 PHE A CA 1
ATOM 1626 C C . PHE A 1 218 ? 12.332 8.180 -1.311 1.00 78.62 218 PHE A C 1
ATOM 1628 O O . PHE A 1 218 ? 12.983 8.663 -0.387 1.00 78.62 218 PHE A O 1
ATOM 1635 N N . GLY A 1 219 ? 12.440 6.904 -1.695 1.00 77.06 219 GLY A N 1
ATOM 1636 C CA . GLY A 1 219 ? 13.166 5.863 -0.956 1.00 77.06 219 GLY A CA 1
ATOM 1637 C C . GLY A 1 219 ? 12.265 4.798 -0.316 1.00 77.06 219 GLY A C 1
ATOM 1638 O O . GLY A 1 219 ? 12.771 3.941 0.403 1.00 77.06 219 GLY A O 1
ATOM 1639 N N . GLY A 1 220 ? 10.950 4.840 -0.575 1.00 83.31 220 GLY A N 1
ATOM 1640 C CA . GLY A 1 220 ? 9.988 3.850 -0.075 1.00 83.31 220 GLY A CA 1
ATOM 1641 C C . GLY A 1 220 ? 9.538 4.098 1.364 1.00 83.31 220 GLY A C 1
ATOM 1642 O O . GLY A 1 220 ? 9.341 3.145 2.107 1.00 83.31 220 GLY A O 1
ATOM 1643 N N . TYR A 1 221 ? 9.416 5.358 1.795 1.00 87.88 221 TYR A N 1
ATOM 1644 C CA . TYR A 1 221 ? 8.961 5.683 3.150 1.00 87.88 221 TYR A CA 1
ATOM 1645 C C . TYR A 1 221 ? 7.943 6.829 3.152 1.00 87.88 221 TYR A C 1
ATOM 1647 O O . TYR A 1 221 ? 8.105 7.836 2.457 1.00 87.88 221 TYR A O 1
ATOM 1655 N N . THR A 1 222 ? 6.914 6.719 3.993 1.00 83.44 222 THR A N 1
ATOM 1656 C CA . THR A 1 222 ? 5.978 7.827 4.241 1.00 83.44 222 THR A CA 1
ATOM 1657 C C . THR A 1 222 ? 6.682 8.990 4.955 1.00 83.44 222 THR A C 1
ATOM 1659 O O . THR A 1 222 ? 7.742 8.826 5.566 1.00 83.44 222 THR A O 1
ATOM 1662 N N . SER A 1 223 ? 6.063 10.175 4.989 1.00 77.06 223 SER A N 1
ATOM 1663 C CA . SER A 1 223 ? 6.482 11.285 5.864 1.00 77.06 223 SER A CA 1
ATOM 1664 C C . SER A 1 223 ? 6.587 10.918 7.351 1.00 77.06 223 SER A C 1
ATOM 1666 O O . SER A 1 223 ? 7.277 11.616 8.099 1.00 77.06 223 SER A O 1
ATOM 1668 N N . GLY A 1 224 ? 5.915 9.838 7.762 1.00 80.50 224 GLY A N 1
ATOM 1669 C CA . GLY A 1 224 ? 5.958 9.239 9.093 1.00 80.50 224 GLY A CA 1
ATOM 1670 C C . GLY A 1 224 ? 7.099 8.244 9.333 1.00 80.50 224 GLY A C 1
ATOM 1671 O O . GLY A 1 224 ? 7.351 7.892 10.482 1.00 80.50 224 GLY A O 1
ATOM 1672 N N . GLY A 1 225 ? 7.799 7.799 8.284 1.00 87.44 225 GLY A N 1
ATOM 1673 C CA . GLY A 1 225 ? 8.850 6.778 8.370 1.00 87.44 225 GLY A CA 1
ATOM 1674 C C . GLY A 1 225 ? 8.351 5.329 8.305 1.00 87.44 225 GLY A C 1
ATOM 1675 O O . GLY A 1 225 ? 9.118 4.417 8.605 1.00 87.44 225 GLY A O 1
ATOM 1676 N N . VAL A 1 226 ? 7.096 5.096 7.905 1.00 91.38 226 VAL A N 1
ATOM 1677 C CA . VAL A 1 226 ? 6.580 3.744 7.618 1.00 91.38 226 VAL A CA 1
ATOM 1678 C C . VAL A 1 226 ? 7.122 3.274 6.259 1.00 91.38 226 VAL A C 1
ATOM 1680 O O . VAL A 1 226 ? 7.054 4.066 5.316 1.00 91.38 226 VAL A O 1
ATOM 1683 N N . PRO A 1 227 ? 7.649 2.038 6.124 1.00 93.25 227 PRO A N 1
ATOM 1684 C CA . PRO A 1 227 ? 8.075 1.491 4.834 1.00 93.25 227 PRO A CA 1
ATOM 1685 C C . PRO A 1 227 ? 6.884 1.308 3.887 1.00 93.25 227 PRO A C 1
ATOM 1687 O O . PRO A 1 227 ? 5.815 0.882 4.320 1.00 93.25 227 PRO A O 1
ATOM 1690 N N . GLU A 1 228 ? 7.060 1.600 2.602 1.00 92.69 228 GLU A N 1
ATOM 1691 C CA . GLU A 1 228 ? 5.969 1.660 1.630 1.00 92.69 228 GLU A CA 1
ATOM 1692 C C . GLU A 1 228 ? 6.428 1.293 0.209 1.00 92.69 228 GLU A C 1
ATOM 1694 O O . GLU A 1 228 ? 7.432 1.791 -0.304 1.00 92.69 228 GLU A O 1
ATOM 1699 N N . LEU A 1 229 ? 5.643 0.435 -0.444 1.00 93.12 229 LEU A N 1
ATOM 1700 C CA . LEU A 1 229 ? 5.855 -0.051 -1.805 1.00 93.12 229 LEU A CA 1
ATOM 1701 C C . LEU A 1 229 ? 4.757 0.437 -2.743 1.00 93.12 229 LEU A C 1
ATOM 1703 O O . LEU A 1 229 ? 3.597 0.563 -2.347 1.00 93.12 229 LEU A O 1
ATOM 1707 N N . MET A 1 230 ? 5.112 0.591 -4.018 1.00 94.00 230 MET A N 1
ATOM 1708 C CA . MET A 1 230 ? 4.155 0.662 -5.113 1.00 94.00 230 MET A CA 1
ATOM 1709 C C . MET A 1 230 ? 3.881 -0.757 -5.618 1.00 94.00 230 MET A C 1
ATOM 1711 O O . MET A 1 230 ? 4.753 -1.390 -6.214 1.00 94.00 230 MET A O 1
ATOM 1715 N N . VAL A 1 231 ? 2.668 -1.249 -5.378 1.00 95.19 231 VAL A N 1
ATOM 1716 C CA . VAL A 1 231 ? 2.158 -2.534 -5.865 1.00 95.19 231 VAL A CA 1
ATOM 1717 C C . VAL A 1 231 ? 1.370 -2.293 -7.148 1.00 95.19 231 VAL A C 1
ATOM 1719 O O . VAL A 1 231 ? 0.403 -1.529 -7.164 1.00 95.19 231 VAL A O 1
ATOM 1722 N N . ILE A 1 232 ? 1.771 -2.963 -8.227 1.00 94.06 232 ILE A N 1
ATOM 1723 C CA . ILE A 1 232 ? 1.142 -2.840 -9.542 1.00 94.06 232 ILE A CA 1
ATOM 1724 C C . ILE A 1 232 ? 0.132 -3.972 -9.742 1.00 94.06 232 ILE A C 1
ATOM 1726 O O . ILE A 1 232 ? 0.451 -5.147 -9.552 1.00 94.06 232 ILE A O 1
ATOM 1730 N N . ASN A 1 233 ? -1.084 -3.620 -10.172 1.00 94.25 233 ASN A N 1
ATOM 1731 C CA . ASN A 1 233 ? -2.160 -4.556 -10.519 1.00 94.25 233 ASN A CA 1
ATOM 1732 C C . ASN A 1 233 ? -2.469 -5.579 -9.405 1.00 94.25 233 ASN A C 1
ATOM 1734 O O . ASN A 1 233 ? -2.652 -6.765 -9.669 1.00 94.25 233 ASN A O 1
ATOM 1738 N N . ALA A 1 234 ? -2.527 -5.115 -8.151 1.00 95.62 234 ALA A N 1
ATOM 1739 C CA . ALA A 1 234 ? -2.764 -5.950 -6.972 1.00 95.62 234 ALA A CA 1
ATOM 1740 C C . ALA A 1 234 ? -4.132 -6.676 -7.066 1.00 95.62 234 ALA A C 1
ATOM 1742 O O . ALA A 1 234 ? -5.168 -6.008 -7.003 1.00 95.62 234 ALA A O 1
ATOM 1743 N N . PRO A 1 235 ? -4.186 -8.012 -7.237 1.00 96.75 235 PRO A N 1
ATOM 1744 C CA . PRO A 1 235 ? -5.406 -8.694 -7.670 1.00 96.75 235 PRO A CA 1
ATOM 1745 C C . PRO A 1 235 ? -6.428 -8.865 -6.537 1.00 96.75 235 PRO A C 1
ATOM 1747 O O . PRO A 1 235 ? -6.145 -9.476 -5.504 1.00 96.75 235 PRO A O 1
ATOM 1750 N N . VAL A 1 236 ? -7.660 -8.397 -6.765 1.00 98.00 236 VAL A N 1
ATOM 1751 C CA . VAL A 1 236 ? -8.752 -8.388 -5.771 1.00 98.00 236 VAL A CA 1
ATOM 1752 C C . VAL A 1 236 ? -9.099 -9.792 -5.283 1.00 98.00 236 VAL A C 1
ATOM 1754 O O . VAL A 1 236 ? -9.323 -9.996 -4.094 1.00 98.00 236 VAL A O 1
ATOM 1757 N N . ALA A 1 237 ? -9.072 -10.778 -6.180 1.00 97.69 237 ALA A N 1
ATOM 1758 C CA . ALA A 1 237 ? -9.421 -12.163 -5.870 1.00 97.69 237 ALA A CA 1
ATOM 1759 C C . ALA A 1 237 ? -8.394 -12.913 -4.991 1.00 97.69 237 ALA A C 1
ATOM 1761 O O . ALA A 1 237 ? -8.697 -14.023 -4.554 1.00 97.69 237 ALA A O 1
ATOM 1762 N N . LEU A 1 238 ? -7.197 -12.354 -4.753 1.00 97.38 238 LEU A N 1
ATOM 1763 C CA . LEU A 1 238 ? -6.140 -12.988 -3.945 1.00 97.38 238 LEU A CA 1
ATOM 1764 C C . LEU A 1 238 ? -5.837 -12.251 -2.631 1.00 97.38 238 LEU A C 1
ATOM 1766 O O . LEU A 1 238 ? -5.101 -12.783 -1.802 1.00 97.38 238 LEU A O 1
ATOM 1770 N N . ALA A 1 239 ? -6.393 -11.055 -2.420 1.00 98.12 239 ALA A N 1
ATOM 1771 C CA . ALA A 1 239 ? -6.261 -10.356 -1.147 1.00 98.12 239 ALA A CA 1
ATOM 1772 C C . ALA A 1 239 ? -7.249 -10.908 -0.109 1.00 98.12 239 ALA A C 1
ATOM 1774 O O . ALA A 1 239 ? -8.412 -11.182 -0.416 1.00 98.12 239 ALA A O 1
ATOM 1775 N N . THR A 1 240 ? -6.825 -10.999 1.149 1.00 98.31 240 THR A N 1
ATOM 1776 C CA . THR A 1 240 ? -7.763 -11.134 2.269 1.00 98.31 240 THR A CA 1
ATOM 1777 C C . THR A 1 240 ? -8.289 -9.752 2.656 1.00 98.31 240 THR A C 1
ATOM 1779 O O . THR A 1 240 ? -7.591 -8.747 2.518 1.00 98.31 240 THR A O 1
ATOM 1782 N N . VAL A 1 241 ? -9.543 -9.682 3.117 1.00 97.94 241 VAL A N 1
ATOM 1783 C CA . VAL A 1 241 ? -10.210 -8.415 3.459 1.00 97.94 241 VAL A CA 1
ATOM 1784 C C . VAL A 1 241 ? -10.823 -8.510 4.855 1.00 97.94 241 VAL A C 1
ATOM 1786 O O . VAL A 1 241 ? -11.775 -9.258 5.080 1.00 97.94 241 VAL A O 1
ATOM 1789 N N . ARG A 1 242 ? -10.295 -7.724 5.794 1.00 97.06 242 ARG A N 1
ATOM 1790 C CA . ARG A 1 242 ? -10.746 -7.620 7.189 1.00 97.06 242 ARG A CA 1
ATOM 1791 C C . ARG A 1 242 ? -11.476 -6.292 7.391 1.00 97.06 242 ARG A C 1
ATOM 1793 O O . ARG A 1 242 ? -10.979 -5.243 6.993 1.00 97.06 242 ARG A O 1
ATOM 1800 N N . ALA A 1 243 ? -12.650 -6.320 8.019 1.00 96.75 243 ALA A N 1
ATOM 1801 C CA . ALA A 1 243 ? -13.318 -5.098 8.467 1.00 96.75 243 ALA A CA 1
ATOM 1802 C C . ALA A 1 243 ? -12.697 -4.613 9.784 1.00 96.75 243 ALA A C 1
ATOM 1804 O O . ALA A 1 243 ? -12.542 -5.404 10.715 1.00 96.75 243 ALA A O 1
ATOM 1805 N N . ILE A 1 244 ? -12.379 -3.322 9.851 1.00 95.44 244 ILE A N 1
ATOM 1806 C CA . ILE A 1 244 ? -11.989 -2.598 11.060 1.00 95.44 244 ILE A CA 1
ATOM 1807 C C . ILE A 1 244 ? -13.109 -1.591 11.337 1.00 95.44 244 ILE A C 1
ATOM 1809 O O . ILE A 1 244 ? -13.425 -0.759 10.485 1.00 95.44 244 ILE A O 1
ATOM 1813 N N . GLN A 1 245 ? -13.753 -1.720 12.492 1.00 88.81 245 GLN A N 1
ATOM 1814 C CA . GLN A 1 245 ? -14.668 -0.704 13.021 1.00 88.81 245 GLN A CA 1
ATOM 1815 C C . GLN A 1 245 ? -13.872 0.257 13.899 1.00 88.81 245 GLN A C 1
ATOM 1817 O O . GLN A 1 245 ? -12.833 -0.175 14.439 1.00 88.81 245 GLN A O 1
#